Protein AF-A0A1G2HH17-F1 (afdb_monomer)

Solvent-accessible surface area (backbone atoms only — not comparable to full-atom values): 10641 Å² total; per-residue (Å²): 134,85,78,77,78,87,66,88,69,55,67,65,47,30,72,75,56,35,62,82,51,39,73,74,57,81,68,78,69,65,64,60,58,69,72,40,25,71,82,71,66,52,46,73,66,34,48,52,50,49,54,57,54,56,54,40,66,85,62,97,48,97,85,65,65,54,70,42,68,68,56,50,35,73,74,66,83,44,54,65,70,54,51,52,51,27,50,52,50,34,36,75,71,46,29,37,44,81,42,79,46,88,93,40,93,86,53,61,58,40,78,43,49,64,46,36,53,52,51,49,54,52,54,48,50,55,52,52,50,53,32,40,78,71,60,77,42,55,71,66,61,55,52,52,53,53,51,56,51,50,54,50,53,51,52,52,50,56,50,53,54,50,53,52,53,53,53,55,58,57,60,63,67,72,77,76,82,129

pLDDT: mean 77.16, std 19.17, range [35.56, 97.94]

Mean predicted aligned error: 10.56 Å

Sequence (178 aa):
MKRLKNTHLDNKAIQKFGHTIASQGYTQVPNLLLEYQKELKISNSELRLLLHILQHRWDNNPGKTHPALKKLIKFSGMSSATIHRAKDKLIEKGYLKTLKMLRNPYRTHSYDITGLLTALRVEFHRTMQKKLESGAISKKEYEGYLEDTKLEIEYEKSKSEFDVFQNESQGSSEMKHY

Organism: NCBI:txid1802165

Structure (mmCIF, N/CA/C/O backbone):
data_AF-A0A1G2HH17-F1
#
_entry.id   AF-A0A1G2HH17-F1
#
loop_
_atom_site.group_PDB
_atom_site.id
_atom_site.type_symbol
_atom_site.label_atom_id
_atom_site.label_alt_id
_atom_site.label_comp_id
_atom_site.label_asym_id
_atom_site.label_entity_id
_atom_site.label_seq_id
_atom_site.pdbx_PDB_ins_code
_atom_site.Cartn_x
_atom_site.Cartn_y
_atom_site.Cartn_z
_atom_site.occupancy
_atom_site.B_iso_or_equiv
_atom_site.auth_seq_id
_atom_site.auth_comp_id
_atom_site.auth_asym_id
_atom_site.auth_atom_id
_atom_site.pdbx_PDB_model_num
ATOM 1 N N . MET A 1 1 ? 26.173 -31.905 -6.421 1.00 35.84 1 MET A N 1
ATOM 2 C CA . MET A 1 1 ? 25.154 -30.851 -6.193 1.00 35.84 1 MET A CA 1
ATOM 3 C C . MET A 1 1 ? 25.531 -30.057 -4.947 1.00 35.84 1 MET A C 1
ATOM 5 O O . MET A 1 1 ? 25.656 -30.650 -3.884 1.00 35.84 1 MET A O 1
ATOM 9 N N . LYS A 1 2 ? 25.786 -28.746 -5.063 1.00 35.56 2 LYS A N 1
ATOM 10 C CA . LYS A 1 2 ? 26.101 -27.882 -3.909 1.00 35.56 2 LYS A CA 1
ATOM 11 C C . LYS A 1 2 ? 24.805 -27.582 -3.147 1.00 35.56 2 LYS A C 1
ATOM 13 O O . LYS A 1 2 ? 23.923 -26.925 -3.690 1.00 35.56 2 LYS A O 1
ATOM 18 N N . ARG A 1 3 ? 24.692 -28.063 -1.905 1.00 36.16 3 ARG A N 1
ATOM 19 C CA . ARG A 1 3 ? 23.646 -27.655 -0.952 1.00 36.16 3 ARG A CA 1
ATOM 20 C C . ARG A 1 3 ? 23.770 -26.142 -0.735 1.00 36.16 3 ARG A C 1
ATOM 22 O O . ARG A 1 3 ? 24.828 -25.675 -0.311 1.00 36.16 3 ARG A O 1
ATOM 29 N N . LEU A 1 4 ? 22.731 -25.380 -1.077 1.00 43.62 4 LEU A N 1
ATOM 30 C CA . LEU A 1 4 ? 22.670 -23.951 -0.768 1.00 43.62 4 LEU A CA 1
ATOM 31 C C . LEU A 1 4 ? 22.701 -23.801 0.758 1.00 43.62 4 LEU A C 1
ATOM 33 O O . LEU A 1 4 ? 21.995 -24.509 1.472 1.00 43.62 4 LEU A O 1
ATOM 37 N N . LYS A 1 5 ? 23.602 -22.947 1.250 1.00 40.59 5 LYS A N 1
ATOM 38 C CA . LYS A 1 5 ? 23.811 -22.709 2.680 1.00 40.59 5 LYS A CA 1
ATOM 39 C C . LYS A 1 5 ? 22.522 -22.123 3.264 1.00 40.59 5 LYS A C 1
ATOM 41 O O . LYS A 1 5 ? 22.061 -21.093 2.782 1.00 40.59 5 LYS A O 1
ATOM 46 N N . ASN A 1 6 ? 21.963 -22.781 4.278 1.00 41.12 6 ASN A N 1
ATOM 47 C CA . ASN A 1 6 ? 20.781 -22.332 5.011 1.00 41.12 6 ASN A CA 1
ATOM 48 C C . ASN A 1 6 ? 21.089 -21.034 5.776 1.00 41.12 6 ASN A C 1
ATOM 50 O O . ASN A 1 6 ? 21.462 -21.059 6.944 1.00 41.12 6 ASN A O 1
ATOM 54 N N . THR A 1 7 ? 20.951 -19.891 5.113 1.00 49.53 7 THR A N 1
ATOM 55 C CA . THR A 1 7 ? 20.715 -18.596 5.761 1.00 49.53 7 THR A CA 1
ATOM 56 C C . THR A 1 7 ? 19.282 -18.584 6.278 1.00 49.53 7 THR A C 1
ATOM 58 O O . THR A 1 7 ? 18.390 -18.839 5.477 1.00 49.53 7 THR A O 1
ATOM 61 N N . HIS A 1 8 ? 19.091 -18.331 7.582 1.00 52.88 8 HIS A N 1
ATOM 62 C CA . HIS A 1 8 ? 17.813 -18.223 8.311 1.00 52.88 8 HIS A CA 1
ATOM 63 C C . HIS A 1 8 ? 16.591 -17.987 7.407 1.00 52.88 8 HIS A C 1
ATOM 65 O O . HIS A 1 8 ? 16.199 -16.851 7.141 1.00 52.88 8 HIS A O 1
ATOM 71 N N . LEU A 1 9 ? 15.989 -19.073 6.921 1.00 59.47 9 LEU A N 1
ATOM 72 C CA . LEU A 1 9 ? 14.693 -19.001 6.270 1.00 59.47 9 LEU A CA 1
ATOM 73 C C . LEU A 1 9 ? 13.653 -18.835 7.373 1.00 59.47 9 LEU A C 1
ATOM 75 O O . LEU A 1 9 ? 13.677 -19.565 8.362 1.00 59.47 9 LEU A O 1
ATOM 79 N N . ASP A 1 10 ? 12.757 -17.866 7.211 1.00 70.44 10 ASP A N 1
ATOM 80 C CA . ASP A 1 10 ? 11.633 -17.700 8.123 1.00 70.44 10 ASP A CA 1
ATOM 81 C C . ASP A 1 10 ? 10.781 -18.979 8.103 1.00 70.44 10 ASP A C 1
ATOM 83 O O . ASP A 1 10 ? 10.201 -19.346 7.075 1.00 70.44 10 ASP A O 1
ATOM 87 N N . ASN A 1 11 ? 10.712 -19.659 9.250 1.00 78.69 11 ASN A N 1
ATOM 88 C CA . ASN A 1 11 ? 9.942 -20.887 9.416 1.00 78.69 11 ASN A CA 1
ATOM 89 C C . ASN A 1 11 ? 8.475 -20.697 9.005 1.00 78.69 11 ASN A C 1
ATOM 91 O O . ASN A 1 11 ? 7.881 -21.627 8.459 1.00 78.69 11 ASN A O 1
ATOM 95 N N . LYS A 1 12 ? 7.895 -19.501 9.187 1.00 85.81 12 LYS A N 1
ATOM 96 C CA . LYS A 1 12 ? 6.523 -19.207 8.745 1.00 85.81 12 LYS A CA 1
ATOM 97 C C . LYS A 1 12 ? 6.411 -19.158 7.222 1.00 85.81 12 LYS A C 1
ATOM 99 O O . LYS A 1 12 ? 5.450 -19.682 6.662 1.00 85.81 12 LYS A O 1
ATOM 104 N N . ALA A 1 13 ? 7.394 -18.577 6.535 1.00 84.81 13 ALA A N 1
ATOM 105 C CA . ALA A 1 13 ? 7.414 -18.532 5.074 1.00 84.81 13 ALA A CA 1
ATOM 106 C C . ALA A 1 13 ? 7.576 -19.931 4.462 1.00 84.81 13 ALA A C 1
ATOM 108 O O . ALA A 1 13 ? 6.890 -20.252 3.492 1.00 84.81 13 ALA A O 1
ATOM 109 N N . ILE A 1 14 ? 8.418 -20.788 5.056 1.00 90.19 14 ILE A N 1
ATOM 110 C CA . ILE A 1 14 ? 8.536 -22.195 4.641 1.00 90.19 14 ILE A CA 1
ATOM 111 C C . ILE A 1 14 ? 7.220 -22.941 4.871 1.00 90.19 14 ILE A C 1
ATOM 113 O O . ILE A 1 14 ? 6.780 -23.655 3.976 1.00 90.19 14 ILE A O 1
ATOM 117 N N . GLN A 1 15 ? 6.576 -22.774 6.030 1.00 92.31 15 GLN A N 1
ATOM 118 C CA . GLN A 1 15 ? 5.288 -23.422 6.305 1.00 92.31 15 GLN A CA 1
ATOM 119 C C . GLN A 1 15 ? 4.211 -23.005 5.299 1.00 92.31 15 GLN A C 1
ATOM 121 O O . GLN A 1 15 ? 3.426 -23.836 4.857 1.00 92.31 15 GLN A O 1
ATOM 126 N N . LYS A 1 16 ? 4.190 -21.726 4.908 1.00 91.06 16 LYS A N 1
ATOM 127 C CA . LYS A 1 16 ? 3.175 -21.185 4.000 1.00 91.06 16 LYS A CA 1
ATOM 128 C C . LYS A 1 16 ? 3.417 -21.527 2.527 1.00 91.06 16 LYS A C 1
ATOM 130 O O . LYS A 1 16 ? 2.458 -21.779 1.806 1.00 91.06 16 LYS A O 1
ATOM 135 N N . PHE A 1 17 ? 4.666 -21.489 2.063 1.00 90.50 17 PHE A N 1
ATOM 136 C CA . PHE A 1 17 ? 4.997 -21.577 0.632 1.00 90.50 17 PHE A CA 1
ATOM 137 C C . PHE A 1 17 ? 5.824 -22.812 0.252 1.00 90.50 17 PHE A C 1
ATOM 139 O O . PHE A 1 17 ? 6.092 -23.041 -0.926 1.00 90.50 17 PHE A O 1
ATOM 146 N N . GLY A 1 18 ? 6.246 -23.613 1.227 1.00 92.25 18 GLY A N 1
ATOM 147 C CA . GLY A 1 18 ? 7.184 -24.709 1.021 1.00 92.25 18 GLY A CA 1
ATOM 148 C C . GLY A 1 18 ? 8.619 -24.229 0.784 1.00 92.25 18 GLY A C 1
ATOM 149 O O . GLY A 1 18 ? 8.890 -23.069 0.463 1.00 92.25 18 GLY A O 1
ATOM 150 N N . HIS A 1 19 ? 9.570 -25.153 0.935 1.00 88.56 19 HIS A N 1
ATOM 151 C CA . HIS A 1 19 ? 10.999 -24.836 0.892 1.00 88.56 19 HIS A CA 1
ATOM 152 C C . HIS A 1 19 ? 11.437 -24.244 -0.455 1.00 88.56 19 HIS A C 1
ATOM 154 O O . HIS A 1 19 ? 12.120 -23.225 -0.480 1.00 88.56 19 HIS A O 1
ATOM 160 N N . THR A 1 20 ? 11.032 -24.857 -1.573 1.00 90.81 20 THR A N 1
ATOM 161 C CA . THR A 1 20 ? 11.468 -24.466 -2.926 1.00 90.81 20 THR A CA 1
ATOM 162 C C . THR A 1 20 ? 11.124 -23.016 -3.264 1.00 90.81 20 THR A C 1
ATOM 164 O O . THR A 1 20 ? 11.928 -22.333 -3.895 1.00 90.81 20 THR A O 1
ATOM 167 N N . ILE A 1 21 ? 9.947 -22.542 -2.843 1.00 86.25 21 ILE A N 1
ATOM 168 C CA . ILE A 1 21 ? 9.473 -21.183 -3.125 1.00 86.25 21 ILE A CA 1
ATOM 169 C C . ILE A 1 21 ? 10.048 -20.208 -2.099 1.00 86.25 21 ILE A C 1
ATOM 171 O O . ILE A 1 21 ? 10.642 -19.203 -2.483 1.00 86.25 21 ILE A O 1
ATOM 175 N N . ALA A 1 22 ? 9.943 -20.520 -0.802 1.00 86.44 22 ALA A N 1
ATOM 176 C CA . ALA A 1 22 ? 10.434 -19.641 0.259 1.00 86.44 22 ALA A CA 1
ATOM 177 C C . ALA A 1 22 ? 11.944 -19.365 0.136 1.00 86.44 22 ALA A C 1
ATOM 179 O O . ALA A 1 22 ? 12.387 -18.249 0.408 1.00 86.44 22 ALA A O 1
ATOM 180 N N . SER A 1 23 ? 12.730 -20.339 -0.344 1.00 83.38 23 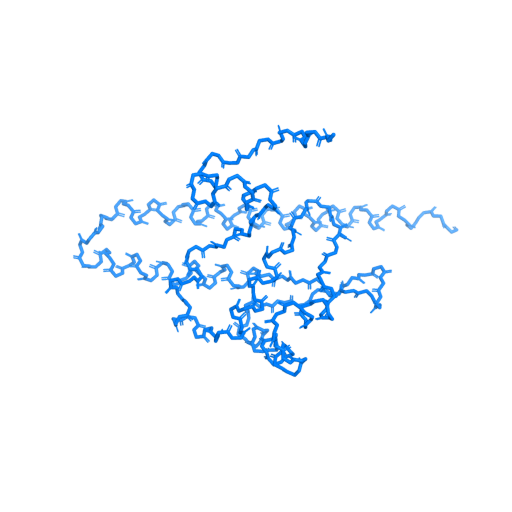SER A N 1
ATOM 181 C CA . SER A 1 23 ? 14.173 -20.175 -0.552 1.00 83.38 23 SER A CA 1
ATOM 182 C C . SER A 1 23 ? 14.547 -19.182 -1.655 1.00 83.38 23 SER A C 1
ATOM 184 O O . SER A 1 23 ? 15.691 -18.738 -1.693 1.00 83.38 23 SER A O 1
ATOM 186 N N . GLN A 1 24 ? 13.620 -18.829 -2.553 1.00 83.00 24 GLN A N 1
ATOM 187 C CA . GLN A 1 24 ? 13.831 -17.780 -3.564 1.00 83.00 24 GLN A CA 1
ATOM 188 C C . GLN A 1 24 ? 13.547 -16.370 -3.022 1.00 83.00 24 GLN A C 1
ATOM 190 O O . GLN A 1 24 ? 13.774 -15.379 -3.719 1.00 83.00 24 GLN A O 1
ATOM 195 N N . GLY A 1 25 ? 13.079 -16.272 -1.775 1.00 80.56 25 GLY A N 1
ATOM 196 C CA . GLY A 1 25 ? 12.638 -15.031 -1.159 1.00 80.56 25 GLY A CA 1
ATOM 197 C C . GLY A 1 25 ? 11.199 -14.672 -1.523 1.00 80.56 25 GLY A C 1
ATOM 198 O O . GLY A 1 25 ? 10.584 -15.228 -2.431 1.00 80.56 25 GLY A O 1
ATOM 199 N N . TYR A 1 26 ? 10.651 -13.719 -0.779 1.00 83.81 26 TYR A N 1
ATOM 200 C CA . TYR A 1 26 ? 9.298 -13.214 -0.965 1.00 83.81 26 TYR A CA 1
ATOM 201 C C . TYR A 1 26 ? 9.269 -11.711 -0.693 1.00 83.81 26 TYR A C 1
ATOM 203 O O . TYR A 1 26 ? 10.118 -11.171 0.017 1.00 83.81 26 TYR A O 1
ATOM 211 N N . THR A 1 27 ? 8.295 -11.023 -1.280 1.00 83.69 27 THR A N 1
ATOM 212 C CA . THR A 1 27 ? 8.080 -9.597 -1.034 1.00 83.69 27 THR A CA 1
ATOM 213 C C . THR A 1 27 ? 7.191 -9.425 0.184 1.00 83.69 27 THR A C 1
ATOM 215 O O . THR A 1 27 ? 6.086 -9.963 0.223 1.00 83.69 27 THR A O 1
ATOM 218 N N . GLN A 1 28 ? 7.668 -8.669 1.171 1.00 84.19 28 GLN A N 1
ATOM 219 C CA . GLN A 1 28 ? 6.837 -8.239 2.288 1.00 84.19 28 GLN A CA 1
ATOM 220 C C . GLN A 1 28 ? 5.941 -7.096 1.815 1.00 84.19 28 GLN A C 1
ATOM 222 O O . GLN A 1 28 ? 6.420 -6.084 1.306 1.00 84.19 28 GLN A O 1
ATOM 227 N N . VAL A 1 29 ? 4.633 -7.288 1.948 1.00 89.31 29 VAL A N 1
ATOM 228 C CA . VAL A 1 29 ? 3.612 -6.312 1.569 1.00 89.31 29 VAL A CA 1
ATOM 229 C C . VAL A 1 29 ? 2.770 -6.055 2.811 1.00 89.31 29 VAL A C 1
ATOM 231 O O . VAL A 1 29 ? 2.279 -7.027 3.389 1.00 89.31 29 VAL A O 1
ATOM 234 N N . PRO A 1 30 ? 2.590 -4.795 3.242 1.00 90.62 30 PRO A N 1
ATOM 235 C CA . PRO A 1 30 ? 1.689 -4.493 4.343 1.00 90.62 30 PRO A CA 1
ATOM 236 C C . PRO A 1 30 ? 0.276 -4.976 4.011 1.00 90.62 30 PRO A C 1
ATOM 238 O O . PRO A 1 30 ? -0.266 -4.606 2.970 1.00 90.62 30 PRO A O 1
ATOM 241 N N . ASN A 1 31 ? -0.343 -5.760 4.897 1.00 94.81 31 ASN A N 1
ATOM 242 C CA . ASN A 1 31 ? -1.731 -6.194 4.700 1.00 94.81 31 ASN A CA 1
ATOM 243 C C . ASN A 1 31 ? -2.675 -4.995 4.563 1.00 94.81 31 ASN A C 1
ATOM 245 O O . ASN A 1 31 ? -3.566 -5.029 3.722 1.00 94.81 31 ASN A O 1
ATOM 249 N N . LEU A 1 32 ? -2.392 -3.897 5.276 1.00 95.56 32 LEU A N 1
ATOM 250 C CA . LEU A 1 32 ? -3.136 -2.642 5.163 1.00 95.56 32 LEU A CA 1
ATOM 251 C C . LEU A 1 32 ? -3.211 -2.118 3.721 1.00 95.56 32 LEU A C 1
ATOM 253 O O . LEU A 1 32 ? -4.207 -1.506 3.353 1.00 95.56 32 LEU A O 1
ATOM 257 N N . LEU A 1 33 ? -2.192 -2.362 2.884 1.00 95.94 33 LEU A N 1
ATOM 258 C CA . LEU A 1 33 ? -2.231 -1.958 1.475 1.00 95.94 33 LEU A CA 1
ATOM 259 C C . LEU A 1 33 ? -3.274 -2.748 0.682 1.00 95.94 33 LEU A C 1
ATOM 261 O O . LEU A 1 33 ? -3.908 -2.198 -0.215 1.00 95.94 33 LEU A O 1
ATOM 265 N N . LEU A 1 34 ? -3.432 -4.033 0.997 1.00 95.81 34 LEU A N 1
ATOM 266 C CA . LEU A 1 34 ? -4.432 -4.893 0.371 1.00 95.81 34 LEU A CA 1
ATOM 267 C C . LEU A 1 34 ? -5.828 -4.593 0.924 1.00 95.81 34 LEU A C 1
ATOM 269 O O . LEU A 1 34 ? -6.782 -4.517 0.156 1.00 95.81 34 LEU A O 1
ATOM 273 N N . GLU A 1 35 ? -5.935 -4.381 2.235 1.00 96.94 35 GLU A N 1
ATOM 274 C CA . GLU A 1 35 ? -7.190 -4.073 2.925 1.00 96.94 35 GLU A CA 1
ATOM 275 C C . GLU A 1 35 ? -7.765 -2.722 2.491 1.00 96.94 35 GLU A C 1
ATOM 277 O O . GLU A 1 35 ? -8.948 -2.647 2.177 1.00 96.94 35 GLU A O 1
ATOM 282 N N . TYR A 1 36 ? -6.928 -1.681 2.399 1.00 97.81 36 TYR A N 1
ATOM 283 C CA . TYR A 1 36 ? -7.356 -0.317 2.065 1.00 97.81 36 TYR A CA 1
ATOM 284 C C . TYR A 1 36 ? -7.165 0.058 0.598 1.00 97.81 36 TYR A C 1
ATOM 286 O O . TYR A 1 36 ? -7.208 1.238 0.243 1.00 97.81 36 TYR A O 1
ATOM 294 N N . GLN A 1 37 ? -6.963 -0.921 -0.289 1.00 97.44 37 GLN A N 1
ATOM 295 C CA . GLN A 1 37 ? -6.801 -0.651 -1.717 1.00 97.44 37 GLN A CA 1
ATOM 296 C C . GLN A 1 37 ? -7.982 0.172 -2.264 1.00 97.44 37 GLN A C 1
ATOM 298 O O . GLN A 1 37 ? -7.785 1.121 -3.031 1.00 97.44 37 GLN A O 1
ATOM 303 N N . LYS A 1 38 ? -9.209 -0.184 -1.869 1.00 97.44 38 LYS A N 1
ATOM 304 C CA . LYS A 1 38 ? -10.439 0.467 -2.331 1.00 97.44 38 LYS A CA 1
ATOM 305 C C . LYS A 1 38 ? -10.566 1.883 -1.772 1.00 97.44 38 LYS A C 1
ATOM 307 O O . LYS A 1 38 ? -10.854 2.809 -2.528 1.00 97.44 38 LYS A O 1
ATOM 312 N N . GLU A 1 39 ? -10.338 2.051 -0.477 1.00 97.50 39 GLU A N 1
ATOM 313 C CA . GLU A 1 39 ? -10.444 3.309 0.266 1.00 97.50 39 GLU A CA 1
ATOM 314 C C . GLU A 1 39 ? -9.427 4.331 -0.254 1.00 97.50 39 GLU A C 1
ATOM 316 O O . GLU A 1 39 ? -9.780 5.477 -0.531 1.00 97.50 39 GLU A O 1
ATOM 321 N N . LEU A 1 40 ? -8.201 3.878 -0.529 1.00 97.50 40 LEU A N 1
ATOM 322 C CA . LEU A 1 40 ? -7.139 4.668 -1.160 1.00 97.50 40 LEU A CA 1
ATOM 323 C C . LEU A 1 40 ? -7.320 4.832 -2.680 1.00 97.50 40 LEU A C 1
ATOM 325 O O . LEU A 1 40 ? -6.495 5.450 -3.358 1.00 97.50 40 LEU A O 1
ATOM 329 N N . LYS A 1 41 ? -8.395 4.273 -3.249 1.00 97.94 41 LYS A N 1
ATOM 330 C CA . LYS A 1 41 ? -8.713 4.300 -4.685 1.00 97.94 41 LYS A CA 1
ATOM 331 C C . LYS A 1 41 ? -7.545 3.822 -5.553 1.00 97.94 41 LYS A C 1
ATOM 333 O O . LYS A 1 41 ? -7.330 4.355 -6.644 1.00 97.94 41 LYS A O 1
ATOM 338 N N . ILE A 1 42 ? -6.762 2.857 -5.079 1.00 97.94 42 ILE A N 1
ATOM 339 C CA . ILE A 1 42 ? -5.603 2.314 -5.792 1.00 97.94 42 ILE A CA 1
ATOM 340 C C . ILE A 1 42 ? -6.097 1.300 -6.829 1.00 97.94 42 ILE A C 1
ATOM 342 O O . ILE A 1 42 ? -6.732 0.296 -6.503 1.00 97.94 42 ILE A O 1
ATOM 346 N N . SER A 1 43 ? -5.812 1.550 -8.106 1.00 97.25 43 SER A N 1
ATOM 347 C CA . SER A 1 43 ? -6.196 0.614 -9.172 1.00 97.25 43 SER A CA 1
ATOM 348 C C . SER A 1 43 ? -5.316 -0.642 -9.169 1.00 97.25 43 SER A C 1
ATOM 350 O O . SER A 1 43 ? -4.201 -0.630 -8.656 1.00 97.25 43 SER A O 1
ATOM 352 N N . ASN A 1 44 ? -5.764 -1.730 -9.801 1.00 95.12 44 ASN A N 1
ATOM 353 C CA . ASN A 1 44 ? -4.969 -2.965 -9.878 1.00 95.12 44 ASN A CA 1
ATOM 354 C C . ASN A 1 44 ? -3.611 -2.757 -10.572 1.00 95.12 44 ASN A C 1
ATOM 356 O O . ASN A 1 44 ? -2.615 -3.359 -10.177 1.00 95.12 44 ASN A O 1
ATOM 360 N N . SER A 1 45 ? -3.547 -1.883 -11.583 1.00 93.38 45 SER A N 1
ATOM 361 C CA . SER A 1 45 ? -2.286 -1.532 -12.247 1.00 93.38 45 SER A CA 1
ATOM 362 C C . SER A 1 45 ? -1.352 -0.738 -11.332 1.00 93.38 45 SER A C 1
ATOM 364 O O . SER A 1 45 ? -0.144 -0.966 -11.339 1.00 93.38 45 SER A O 1
ATOM 366 N N . GLU A 1 46 ? -1.906 0.164 -10.520 1.00 94.94 46 GLU A N 1
ATOM 367 C CA . GLU A 1 46 ? -1.155 0.918 -9.511 1.00 94.94 46 GLU A CA 1
ATOM 368 C C . GLU A 1 46 ? -0.652 -0.001 -8.394 1.00 94.94 46 GLU A C 1
ATOM 370 O O . GLU A 1 46 ? 0.538 0.024 -8.086 1.00 94.94 46 GLU A O 1
ATOM 375 N N . LEU A 1 47 ? -1.503 -0.883 -7.859 1.00 94.69 47 LEU A N 1
ATOM 376 C CA . LEU A 1 47 ? -1.103 -1.885 -6.871 1.00 94.69 47 LEU A CA 1
ATOM 377 C C . LEU A 1 47 ? 0.001 -2.786 -7.428 1.00 94.69 47 LEU A C 1
ATOM 379 O O . LEU A 1 47 ? 1.012 -3.001 -6.769 1.00 94.69 47 LEU A O 1
ATOM 383 N N . ARG A 1 48 ? -0.137 -3.275 -8.666 1.00 90.88 48 ARG A N 1
ATOM 384 C CA . ARG A 1 48 ? 0.893 -4.104 -9.308 1.00 90.88 48 ARG A CA 1
ATOM 385 C C . ARG A 1 48 ? 2.231 -3.375 -9.400 1.00 90.88 48 ARG A C 1
ATOM 387 O O . ARG A 1 48 ? 3.269 -3.987 -9.148 1.00 90.88 48 ARG A O 1
ATOM 394 N N . LEU A 1 49 ? 2.218 -2.089 -9.747 1.00 89.44 49 LEU A N 1
ATOM 395 C CA . LEU A 1 49 ? 3.423 -1.265 -9.761 1.00 89.44 49 LEU A CA 1
ATOM 396 C C . LEU A 1 49 ? 4.021 -1.124 -8.351 1.00 89.44 49 LEU A C 1
ATOM 398 O O . LEU A 1 49 ? 5.218 -1.355 -8.191 1.00 89.44 49 LEU A O 1
ATOM 402 N N . LEU A 1 50 ? 3.204 -0.826 -7.335 1.00 90.50 50 LEU A N 1
ATOM 403 C CA . LEU A 1 50 ? 3.640 -0.734 -5.936 1.00 90.50 50 LEU A CA 1
ATOM 404 C C . LEU A 1 50 ? 4.263 -2.042 -5.438 1.00 90.50 50 LEU A C 1
ATOM 406 O O . LEU A 1 50 ? 5.345 -2.010 -4.866 1.00 90.50 50 LEU A O 1
ATOM 410 N N . LEU A 1 51 ? 3.650 -3.194 -5.719 1.00 88.94 51 LEU A N 1
ATOM 411 C CA . LEU A 1 51 ? 4.193 -4.510 -5.360 1.00 88.94 51 LEU A CA 1
ATOM 412 C C . LEU A 1 51 ? 5.583 -4.734 -5.954 1.00 88.94 51 LEU A C 1
ATOM 414 O O . LEU A 1 51 ? 6.477 -5.242 -5.281 1.00 88.94 51 LEU A O 1
ATOM 418 N N . HIS A 1 52 ? 5.792 -4.329 -7.207 1.00 84.38 52 HIS A N 1
ATOM 419 C CA . HIS A 1 52 ? 7.114 -4.426 -7.804 1.00 84.38 52 HIS A CA 1
ATOM 420 C C . HIS A 1 52 ? 8.112 -3.419 -7.227 1.00 84.38 52 HIS A C 1
ATOM 422 O O . HIS A 1 52 ? 9.293 -3.747 -7.140 1.00 84.38 52 HIS A O 1
ATOM 428 N N . ILE A 1 53 ? 7.674 -2.217 -6.846 1.00 82.62 53 ILE A N 1
ATOM 429 C CA . ILE A 1 53 ? 8.531 -1.250 -6.147 1.00 82.62 53 ILE A CA 1
ATOM 430 C C . ILE A 1 53 ? 8.953 -1.833 -4.790 1.00 82.62 53 ILE A C 1
ATOM 432 O O . ILE A 1 53 ? 10.146 -1.890 -4.518 1.00 82.62 53 ILE A O 1
ATOM 436 N N . LEU A 1 54 ? 8.008 -2.367 -4.009 1.00 82.69 54 LEU A N 1
ATOM 437 C CA . LEU A 1 54 ? 8.245 -3.019 -2.712 1.00 82.69 54 LEU A CA 1
ATOM 438 C C . LEU A 1 54 ? 9.118 -4.279 -2.818 1.00 82.69 54 LEU A C 1
ATOM 440 O O . LEU A 1 54 ? 9.877 -4.590 -1.906 1.00 82.69 54 LEU A O 1
ATOM 444 N N . GLN A 1 55 ? 9.037 -5.010 -3.934 1.00 79.44 55 GLN A N 1
ATOM 445 C CA . GLN A 1 55 ? 9.887 -6.176 -4.195 1.00 79.44 55 GLN A CA 1
ATOM 446 C C . GLN A 1 55 ? 11.372 -5.812 -4.285 1.00 79.44 55 GLN A C 1
ATOM 448 O O . GLN A 1 55 ? 12.232 -6.654 -4.012 1.00 79.44 55 GLN A O 1
ATOM 453 N N . HIS A 1 56 ? 11.690 -4.595 -4.719 1.00 71.31 56 HIS A N 1
ATOM 454 C CA . HIS A 1 56 ? 13.071 -4.173 -4.871 1.00 71.31 56 HIS A CA 1
ATOM 455 C C . HIS A 1 56 ? 13.558 -3.611 -3.541 1.00 71.31 56 HIS A C 1
ATOM 457 O O . HIS A 1 56 ? 12.998 -2.664 -3.001 1.00 71.31 56 HIS A O 1
ATOM 463 N N . ARG A 1 57 ? 14.560 -4.307 -2.998 1.00 54.66 57 ARG A N 1
ATOM 464 C CA . ARG A 1 57 ? 15.057 -4.166 -1.634 1.00 54.66 57 ARG A CA 1
ATOM 465 C C . ARG A 1 57 ? 15.370 -2.709 -1.262 1.00 54.66 57 ARG A C 1
ATOM 467 O O . ARG A 1 57 ? 15.952 -1.963 -2.042 1.00 54.66 57 ARG A O 1
ATOM 474 N N . TRP A 1 58 ? 15.003 -2.371 -0.028 1.00 51.97 58 TRP A N 1
ATOM 475 C CA . TRP A 1 58 ? 15.501 -1.234 0.740 1.00 51.97 58 TRP A CA 1
ATOM 476 C C . TRP A 1 58 ? 16.747 -1.697 1.501 1.00 51.97 58 TRP A C 1
ATOM 478 O O . TRP A 1 58 ? 16.733 -1.849 2.719 1.00 51.97 58 TRP A O 1
ATOM 488 N N . ASP A 1 59 ? 17.811 -2.075 0.797 1.00 42.22 59 ASP A N 1
ATOM 489 C CA . ASP A 1 59 ? 19.099 -2.286 1.449 1.00 42.22 59 ASP A CA 1
ATOM 490 C C . ASP A 1 59 ? 19.500 -0.936 2.065 1.00 42.22 59 ASP A C 1
ATOM 492 O O . ASP A 1 59 ? 19.392 0.089 1.392 1.00 42.22 59 ASP A O 1
ATOM 496 N N . ASN A 1 60 ? 20.005 -0.928 3.303 1.00 38.16 60 ASN A N 1
ATOM 497 C CA . ASN A 1 60 ? 20.558 0.241 4.015 1.00 38.16 60 ASN A CA 1
ATOM 498 C C . ASN A 1 60 ? 21.814 0.839 3.335 1.00 38.16 60 ASN A C 1
ATOM 500 O O . ASN A 1 60 ? 22.730 1.317 3.996 1.00 38.16 60 ASN A O 1
ATOM 504 N N . ASN A 1 61 ? 21.912 0.740 2.012 1.00 37.25 61 ASN A N 1
ATOM 505 C CA . ASN A 1 61 ? 23.028 1.171 1.209 1.00 37.25 61 ASN A CA 1
ATOM 506 C C . ASN A 1 61 ? 22.518 2.244 0.234 1.00 37.25 61 ASN A C 1
ATOM 508 O O . ASN A 1 61 ? 21.891 1.894 -0.777 1.00 37.25 61 ASN A O 1
ATOM 512 N N . PRO A 1 62 ? 22.747 3.539 0.518 1.00 35.84 62 PRO A N 1
ATOM 513 C CA . PRO A 1 62 ? 22.346 4.613 -0.379 1.00 35.84 62 PRO A CA 1
ATOM 514 C C . PRO A 1 62 ? 22.972 4.373 -1.761 1.00 35.84 62 PRO A C 1
ATOM 516 O O . PRO A 1 62 ? 24.189 4.402 -1.933 1.00 35.84 62 PRO A O 1
ATOM 519 N N . GLY A 1 63 ? 22.132 4.065 -2.757 1.00 37.81 63 GLY A N 1
ATOM 520 C CA . GLY A 1 63 ? 22.546 3.922 -4.158 1.00 37.81 63 GLY A CA 1
ATOM 521 C C . GLY A 1 63 ? 22.400 2.546 -4.821 1.00 37.81 63 GLY A C 1
ATOM 522 O O . GLY A 1 63 ? 22.831 2.410 -5.970 1.00 37.81 63 GLY A O 1
ATOM 523 N N . LYS A 1 64 ? 21.786 1.526 -4.200 1.00 39.62 64 LYS A N 1
ATOM 524 C CA . LYS A 1 64 ? 21.617 0.207 -4.851 1.00 39.62 64 LYS A CA 1
ATOM 525 C C . LYS A 1 64 ? 20.205 -0.066 -5.385 1.00 39.62 64 LYS A C 1
ATOM 527 O O . LYS A 1 64 ? 19.384 -0.743 -4.793 1.00 39.62 64 LYS A O 1
ATOM 532 N N . THR A 1 65 ? 20.025 0.376 -6.631 1.00 43.97 65 THR A N 1
ATOM 533 C CA . THR A 1 65 ? 19.213 -0.258 -7.689 1.00 43.97 65 THR A CA 1
ATOM 534 C C . THR A 1 65 ? 17.724 -0.489 -7.421 1.00 43.97 65 THR A C 1
ATOM 536 O O . THR A 1 65 ? 17.263 -1.613 -7.227 1.00 43.97 65 THR A O 1
ATOM 539 N N . HIS A 1 66 ? 16.943 0.564 -7.646 1.00 54.03 66 HIS A N 1
ATOM 540 C CA . HIS A 1 66 ? 15.555 0.426 -8.078 1.00 54.03 66 HIS A CA 1
ATOM 541 C C . HIS A 1 66 ? 15.518 -0.228 -9.468 1.00 54.03 66 HIS A C 1
ATOM 543 O O . HIS A 1 66 ? 16.436 -0.025 -10.279 1.00 54.03 66 HIS A O 1
ATOM 549 N N . PRO A 1 67 ? 14.495 -1.036 -9.784 1.00 57.50 67 PRO A N 1
ATOM 550 C CA .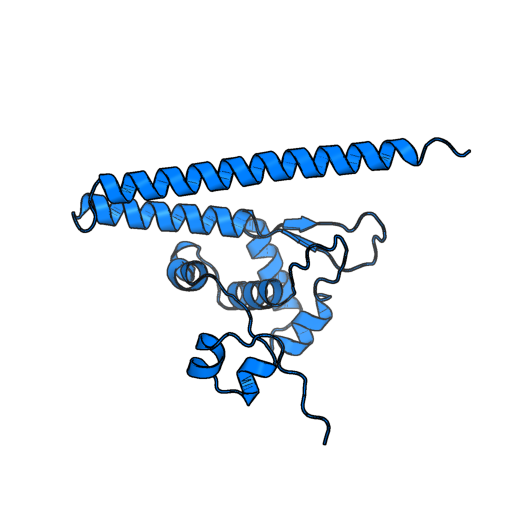 PRO A 1 67 ? 14.384 -1.614 -11.106 1.00 57.50 67 PRO A CA 1
ATOM 551 C C . PRO A 1 67 ? 14.240 -0.469 -12.091 1.00 57.50 67 PRO A C 1
ATOM 553 O O . PRO A 1 67 ? 13.350 0.370 -11.956 1.00 57.50 67 PRO A O 1
ATOM 556 N N . ALA A 1 68 ? 15.088 -0.453 -13.117 1.00 61.97 68 ALA A N 1
ATOM 557 C CA . ALA A 1 68 ? 14.795 0.364 -14.279 1.00 61.97 68 ALA A CA 1
ATOM 558 C C . ALA A 1 68 ? 13.355 0.058 -14.715 1.00 61.97 68 ALA A C 1
ATOM 560 O O . ALA A 1 68 ? 12.958 -1.109 -14.735 1.00 61.97 68 ALA A O 1
ATOM 561 N N . LEU A 1 69 ? 12.585 1.079 -15.087 1.00 67.12 69 LEU A N 1
ATOM 562 C CA . LEU A 1 69 ? 11.195 0.926 -15.529 1.00 67.12 69 LEU A CA 1
ATOM 563 C C . LEU A 1 69 ? 11.044 -0.167 -16.605 1.00 67.12 69 LEU A C 1
ATOM 565 O O . LEU A 1 69 ? 10.076 -0.917 -16.622 1.00 67.12 69 LEU A O 1
ATOM 569 N N . LYS A 1 70 ? 12.082 -0.347 -17.432 1.00 67.38 70 LYS A N 1
ATOM 570 C CA . LYS A 1 70 ? 12.220 -1.441 -18.406 1.00 67.38 70 LYS A CA 1
ATOM 571 C C . LYS A 1 70 ? 12.105 -2.846 -17.790 1.00 67.38 70 LYS A C 1
ATOM 573 O O . LYS A 1 70 ? 11.477 -3.723 -18.375 1.00 67.38 70 LYS A O 1
ATOM 578 N N . LYS A 1 71 ? 12.683 -3.073 -16.607 1.00 69.25 71 LYS A N 1
ATOM 579 C CA . LYS A 1 71 ? 12.589 -4.341 -15.867 1.00 69.25 71 LYS A CA 1
ATOM 580 C C . LYS A 1 71 ? 11.170 -4.558 -15.334 1.00 69.25 71 LYS A C 1
ATOM 582 O O . LYS A 1 71 ? 10.664 -5.672 -15.416 1.00 69.25 71 LYS A O 1
ATOM 587 N N . LEU A 1 72 ? 10.514 -3.493 -14.867 1.00 70.69 72 LEU A N 1
ATOM 588 C CA . LEU A 1 72 ? 9.108 -3.533 -14.452 1.00 70.69 72 LEU A CA 1
ATOM 589 C C . LEU A 1 72 ? 8.195 -3.916 -15.622 1.00 70.69 72 LEU A C 1
ATOM 591 O O . LEU A 1 72 ? 7.370 -4.811 -15.480 1.00 70.69 72 LEU A O 1
ATOM 595 N N . ILE A 1 73 ? 8.397 -3.324 -16.801 1.00 74.75 73 ILE A N 1
ATOM 596 C CA . ILE A 1 73 ? 7.646 -3.664 -18.021 1.00 74.75 73 ILE A CA 1
ATOM 597 C C . ILE A 1 73 ? 7.808 -5.151 -18.365 1.00 74.75 73 ILE A C 1
ATOM 599 O O . ILE A 1 73 ? 6.817 -5.842 -18.576 1.00 74.75 73 ILE A O 1
ATOM 603 N N . LYS A 1 74 ? 9.042 -5.672 -18.332 1.00 76.69 74 LYS A N 1
ATOM 604 C CA . LYS A 1 74 ? 9.338 -7.063 -18.711 1.00 76.69 74 LYS A CA 1
ATOM 605 C C . LYS A 1 74 ? 8.632 -8.113 -17.842 1.00 76.69 74 LYS A C 1
ATOM 607 O O . LYS A 1 74 ? 8.220 -9.138 -18.369 1.00 76.69 74 LYS A O 1
ATOM 612 N N . PHE A 1 75 ? 8.519 -7.887 -16.532 1.00 71.44 75 PHE A N 1
ATOM 613 C CA . PHE A 1 75 ? 8.012 -8.900 -15.589 1.00 71.44 75 PHE A CA 1
ATOM 614 C C . PHE A 1 75 ? 6.596 -8.626 -15.063 1.00 71.44 75 PHE A C 1
ATOM 616 O O . PHE A 1 75 ? 5.998 -9.491 -14.422 1.00 71.44 75 PHE A O 1
ATOM 623 N N . SER A 1 76 ? 6.044 -7.436 -15.305 1.00 74.19 76 SER A N 1
ATOM 624 C CA . SER A 1 76 ? 4.716 -7.075 -14.796 1.00 74.19 76 SER A CA 1
ATOM 625 C C . SER A 1 76 ? 3.558 -7.586 -15.646 1.00 74.19 76 SER A C 1
ATOM 627 O O . SER A 1 76 ? 2.446 -7.649 -15.128 1.00 74.19 76 SER A O 1
ATOM 629 N N . GLY A 1 77 ? 3.801 -7.916 -16.921 1.00 79.75 77 GLY A N 1
ATOM 630 C CA . GLY A 1 77 ? 2.744 -8.191 -17.901 1.00 79.75 77 GLY A CA 1
ATOM 631 C C . GLY A 1 77 ? 1.971 -6.938 -18.341 1.00 79.75 77 GLY A C 1
ATOM 632 O O . GLY A 1 77 ? 0.990 -7.050 -19.068 1.00 79.75 77 GLY A O 1
ATOM 633 N N . MET A 1 78 ? 2.391 -5.742 -17.910 1.00 85.62 78 MET A N 1
ATOM 634 C CA . MET A 1 78 ? 1.763 -4.470 -18.269 1.00 85.62 78 MET A CA 1
ATOM 635 C C . MET A 1 78 ? 2.510 -3.780 -19.412 1.00 85.62 78 MET A C 1
ATOM 637 O O . MET A 1 78 ? 3.738 -3.822 -19.494 1.00 85.62 78 MET A O 1
ATOM 641 N N . SER A 1 79 ? 1.767 -3.067 -20.265 1.00 88.06 79 SER A N 1
ATOM 642 C CA . SER A 1 79 ? 2.371 -2.206 -21.284 1.00 88.06 79 SER A CA 1
ATOM 643 C C . SER A 1 79 ? 3.178 -1.066 -20.645 1.00 88.06 79 SER A C 1
ATOM 645 O O . SER A 1 79 ? 2.866 -0.613 -19.539 1.00 88.06 79 SER A O 1
ATOM 647 N N . SER A 1 80 ? 4.169 -0.542 -21.375 1.00 88.00 80 SER A N 1
ATOM 648 C CA . SER A 1 80 ? 4.913 0.655 -20.955 1.00 88.00 80 SER A CA 1
ATOM 649 C C . SER A 1 80 ? 3.967 1.812 -20.611 1.00 88.00 80 SER A C 1
ATOM 651 O O . SER A 1 80 ? 4.050 2.390 -19.529 1.00 88.00 80 SER A O 1
ATOM 653 N N . ALA A 1 81 ? 2.985 2.082 -21.478 1.00 90.00 81 ALA A N 1
ATOM 654 C CA . ALA A 1 81 ? 2.004 3.143 -21.271 1.00 90.00 81 ALA A CA 1
ATOM 655 C C . ALA A 1 81 ? 1.166 2.937 -19.996 1.00 90.00 81 ALA A C 1
ATOM 657 O O . ALA A 1 81 ? 0.853 3.898 -19.296 1.00 90.00 81 ALA A O 1
ATOM 658 N N . THR A 1 82 ? 0.811 1.693 -19.665 1.00 91.75 82 THR A N 1
ATOM 659 C CA . THR A 1 82 ? 0.086 1.367 -18.427 1.00 91.75 82 THR A CA 1
ATOM 660 C C . THR A 1 82 ? 0.938 1.643 -17.195 1.00 91.75 82 THR A C 1
ATOM 662 O O . THR A 1 82 ? 0.447 2.244 -16.246 1.00 91.75 82 THR A O 1
ATOM 665 N N . ILE A 1 83 ? 2.216 1.265 -17.222 1.00 89.38 83 ILE A N 1
ATOM 666 C CA . ILE A 1 83 ? 3.146 1.530 -16.120 1.00 89.38 83 ILE A CA 1
ATOM 667 C C . ILE A 1 83 ? 3.365 3.028 -15.920 1.00 89.38 83 ILE A C 1
ATOM 669 O O . ILE A 1 83 ? 3.312 3.496 -14.785 1.00 89.38 83 ILE A O 1
ATOM 673 N N . HIS A 1 84 ? 3.581 3.781 -17.000 1.00 89.25 84 HIS A N 1
ATOM 674 C CA . HIS A 1 84 ? 3.735 5.232 -16.923 1.00 89.25 84 HIS A CA 1
ATOM 675 C C . HIS A 1 84 ? 2.490 5.888 -16.321 1.00 89.25 84 HIS A C 1
ATOM 677 O O . HIS A 1 84 ? 2.608 6.587 -15.322 1.00 89.25 84 HIS A O 1
ATOM 683 N N . ARG A 1 85 ? 1.296 5.555 -16.826 1.00 94.25 85 ARG A N 1
ATOM 684 C CA . ARG A 1 85 ? 0.030 6.069 -16.280 1.00 94.25 85 ARG A CA 1
ATOM 685 C C . ARG A 1 85 ? -0.182 5.704 -14.813 1.00 94.25 85 ARG A C 1
ATOM 687 O O . ARG A 1 85 ? -0.593 6.555 -14.036 1.00 94.25 85 ARG A O 1
ATOM 694 N N . ALA A 1 86 ? 0.095 4.458 -14.425 1.00 93.38 86 ALA A N 1
ATOM 695 C CA . ALA A 1 86 ? -0.020 4.023 -13.034 1.00 93.38 86 ALA A CA 1
ATOM 696 C C . ALA A 1 86 ? 0.943 4.796 -12.122 1.00 93.38 86 ALA A C 1
ATOM 698 O O . ALA A 1 86 ? 0.553 5.252 -11.053 1.00 93.38 86 ALA A O 1
ATOM 699 N N . LYS A 1 87 ? 2.188 4.992 -12.566 1.00 91.50 87 LYS A N 1
ATOM 700 C CA . LYS A 1 87 ? 3.190 5.780 -11.845 1.00 91.50 87 LYS A CA 1
ATOM 701 C C . LYS A 1 87 ? 2.738 7.233 -11.686 1.00 91.50 87 LYS A C 1
ATOM 703 O O . LYS A 1 87 ? 2.782 7.751 -10.577 1.00 91.50 87 LYS A O 1
ATOM 708 N N . ASP A 1 88 ? 2.296 7.869 -12.766 1.00 94.00 88 ASP A N 1
ATOM 709 C CA . ASP A 1 88 ? 1.892 9.277 -12.749 1.00 94.00 88 ASP A CA 1
ATOM 710 C C . ASP A 1 88 ? 0.665 9.486 -11.846 1.00 94.00 88 ASP A C 1
ATOM 712 O O . ASP A 1 88 ? 0.662 10.403 -11.032 1.00 94.00 88 ASP A O 1
ATOM 716 N N . LYS A 1 89 ? -0.306 8.562 -11.866 1.00 97.50 89 LYS A N 1
ATOM 717 C CA . LYS A 1 89 ? -1.448 8.575 -10.937 1.00 97.50 89 LYS A CA 1
ATOM 718 C C . LYS A 1 89 ? -1.050 8.395 -9.475 1.00 97.50 89 LYS A C 1
ATOM 720 O O . LYS A 1 89 ? -1.642 9.015 -8.600 1.00 97.50 89 LYS A O 1
ATOM 725 N N . LEU A 1 90 ? -0.070 7.540 -9.180 1.00 95.81 90 LEU A N 1
ATOM 726 C CA . LEU A 1 90 ? 0.435 7.389 -7.811 1.00 95.81 90 LEU A CA 1
ATOM 727 C C . LEU A 1 90 ? 1.153 8.654 -7.325 1.00 95.81 90 LEU A C 1
ATOM 729 O O . LEU A 1 90 ? 1.055 8.983 -6.145 1.00 95.81 90 LEU A O 1
ATOM 733 N N . ILE A 1 91 ? 1.840 9.365 -8.224 1.00 94.50 91 ILE A N 1
ATOM 734 C CA . ILE A 1 91 ? 2.455 10.665 -7.927 1.00 94.50 91 ILE A CA 1
ATOM 735 C C . ILE A 1 91 ? 1.378 11.727 -7.692 1.00 94.50 91 ILE A C 1
ATOM 737 O O . ILE A 1 91 ? 1.443 12.444 -6.700 1.00 94.50 91 ILE A O 1
ATOM 741 N N . GLU A 1 92 ? 0.361 11.785 -8.552 1.00 96.94 92 GLU A N 1
ATOM 742 C CA . GLU A 1 92 ? -0.784 12.695 -8.421 1.00 96.94 92 GLU A CA 1
ATOM 743 C C . GLU A 1 92 ? -1.528 12.494 -7.092 1.00 96.94 92 GLU A C 1
ATOM 745 O O . GLU A 1 92 ? -1.874 13.460 -6.418 1.00 96.94 92 GLU A O 1
ATOM 750 N N . LYS A 1 93 ? -1.701 11.239 -6.658 1.00 97.31 93 LYS A N 1
ATOM 751 C CA . LYS A 1 93 ? -2.289 10.890 -5.351 1.00 97.31 93 LYS A CA 1
ATOM 752 C C . LYS A 1 93 ? -1.372 11.184 -4.160 1.00 97.31 93 LYS A C 1
ATOM 754 O O . LYS A 1 93 ? -1.786 11.003 -3.019 1.00 97.31 93 LYS A O 1
ATOM 759 N N . GLY A 1 94 ? -0.122 11.577 -4.401 1.00 94.81 94 GLY A N 1
ATOM 760 C CA . GLY A 1 94 ? 0.880 11.803 -3.362 1.00 94.81 94 GLY A CA 1
ATOM 761 C C . GLY A 1 94 ? 1.431 10.524 -2.725 1.00 94.81 94 GLY A C 1
ATOM 762 O O . GLY A 1 94 ? 2.169 10.608 -1.749 1.00 94.81 94 GLY A O 1
ATOM 763 N N . TYR A 1 95 ? 1.115 9.343 -3.260 1.00 94.56 95 TYR A N 1
ATOM 764 C CA . TYR A 1 95 ? 1.569 8.053 -2.721 1.00 94.56 95 T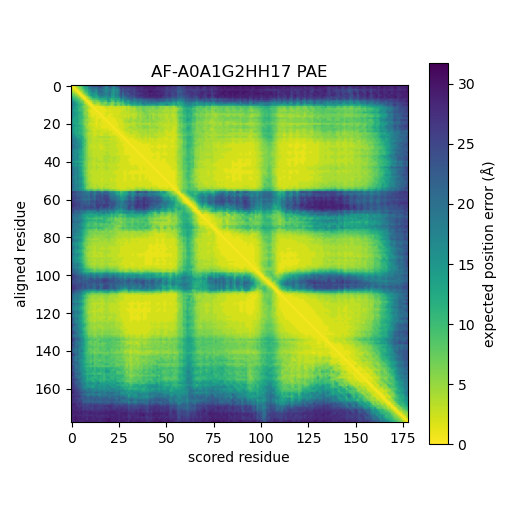YR A CA 1
ATOM 765 C C . TYR A 1 95 ? 3.000 7.709 -3.127 1.00 94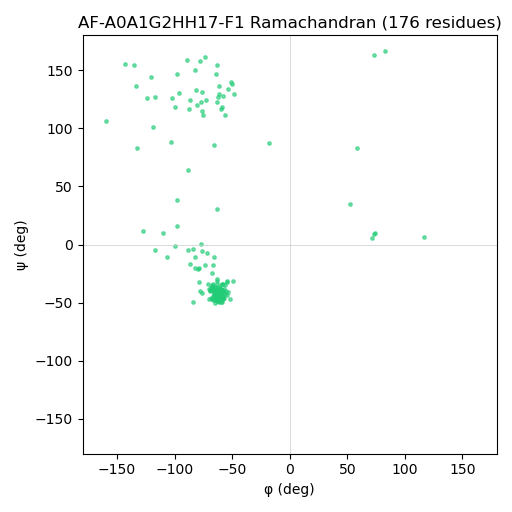.56 95 TYR A C 1
ATOM 767 O O . TYR A 1 95 ? 3.650 6.891 -2.478 1.00 94.56 95 TYR A O 1
ATOM 775 N N . LEU A 1 96 ? 3.487 8.319 -4.206 1.00 90.19 96 LEU A N 1
ATOM 776 C CA . LEU A 1 96 ? 4.804 8.062 -4.761 1.00 90.19 96 LEU A CA 1
ATOM 777 C C . LEU A 1 96 ? 5.509 9.378 -5.076 1.00 90.19 96 LEU A C 1
ATOM 779 O O . LEU A 1 96 ? 4.931 10.266 -5.696 1.00 90.19 96 LEU A O 1
ATOM 783 N N . LYS A 1 97 ? 6.788 9.481 -4.733 1.00 87.19 97 LYS A N 1
ATOM 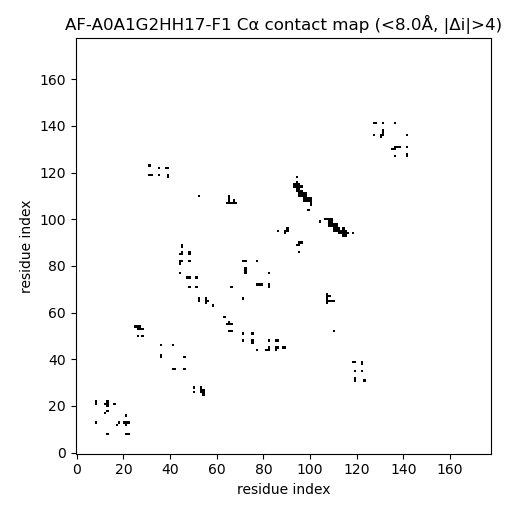784 C CA . LYS A 1 97 ? 7.673 10.550 -5.206 1.00 87.19 97 LYS A CA 1
ATOM 785 C C . LYS A 1 97 ? 8.847 9.950 -5.958 1.00 87.19 97 LYS A C 1
ATOM 787 O O . LYS A 1 97 ? 9.333 8.869 -5.639 1.00 87.19 97 LYS A O 1
ATOM 792 N N . THR A 1 98 ? 9.284 10.654 -6.994 1.00 81.75 98 THR A N 1
ATOM 793 C CA . THR A 1 98 ? 10.447 10.265 -7.791 1.00 81.75 98 THR A CA 1
ATOM 794 C C . THR A 1 98 ? 11.660 11.069 -7.335 1.00 81.75 98 THR A C 1
ATOM 796 O O . THR A 1 98 ? 11.672 12.290 -7.462 1.00 81.75 98 THR A O 1
ATOM 799 N N . LEU A 1 99 ? 12.685 10.387 -6.833 1.00 74.44 99 LEU A N 1
ATOM 800 C CA . LEU A 1 99 ? 13.949 10.984 -6.415 1.00 74.44 99 LEU A CA 1
ATOM 801 C C . LEU A 1 99 ? 14.978 10.864 -7.550 1.00 74.44 99 LEU A C 1
ATOM 803 O O . LEU A 1 99 ? 15.171 9.787 -8.129 1.00 74.44 99 LEU A O 1
ATOM 807 N N . LYS A 1 100 ? 15.638 11.979 -7.884 1.00 65.62 100 LYS A N 1
ATOM 808 C CA . LYS A 1 100 ? 16.735 12.010 -8.863 1.00 65.62 100 LYS A CA 1
ATOM 809 C C . LYS A 1 100 ? 18.033 11.562 -8.190 1.00 65.62 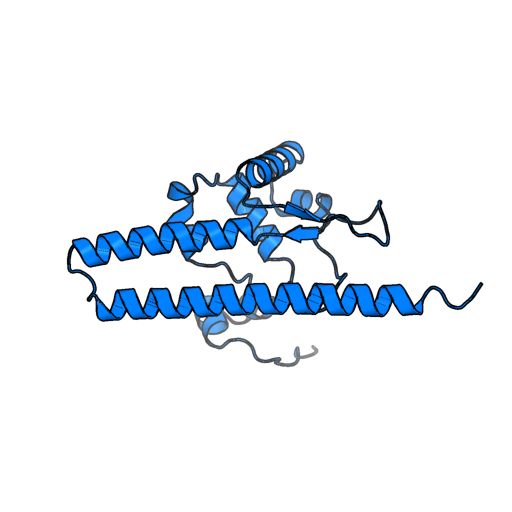100 LYS A C 1
ATOM 811 O O . LYS A 1 100 ? 18.380 12.063 -7.125 1.00 65.62 100 LYS A O 1
ATOM 816 N N . MET A 1 101 ? 18.782 10.660 -8.823 1.00 59.84 101 MET A N 1
ATOM 817 C CA . MET A 1 101 ? 20.123 10.312 -8.350 1.00 59.84 101 MET A CA 1
ATOM 818 C C . MET A 1 101 ? 21.111 11.435 -8.700 1.00 59.84 101 MET A C 1
ATOM 820 O O . MET A 1 101 ? 21.444 11.615 -9.870 1.00 59.84 101 MET A O 1
ATOM 824 N N . LEU A 1 102 ? 21.615 12.152 -7.689 1.00 54.88 102 LEU A N 1
ATOM 825 C CA . LEU A 1 102 ? 22.536 13.291 -7.854 1.00 54.88 102 LEU A CA 1
ATOM 826 C C . LEU A 1 102 ? 23.810 12.942 -8.647 1.00 54.88 102 LEU A C 1
ATOM 828 O O . LEU A 1 102 ? 24.296 13.755 -9.424 1.00 54.88 102 LEU A O 1
ATOM 832 N N . ARG A 1 103 ? 24.331 11.715 -8.505 1.00 56.03 103 ARG A N 1
ATOM 833 C CA . ARG A 1 103 ? 25.592 11.288 -9.145 1.00 56.03 103 ARG A CA 1
ATOM 834 C C . ARG A 1 103 ? 25.467 10.832 -10.605 1.00 56.03 103 ARG A C 1
ATOM 836 O O . ARG A 1 103 ? 26.493 10.619 -11.243 1.00 56.03 103 ARG A O 1
ATOM 843 N N . ASN A 1 104 ? 24.262 10.629 -11.149 1.00 53.50 104 ASN A N 1
ATOM 844 C CA . ASN A 1 104 ? 24.101 10.295 -12.570 1.00 53.50 104 ASN A CA 1
ATOM 845 C C . ASN A 1 104 ? 22.668 10.596 -13.065 1.00 53.50 104 ASN A C 1
ATOM 847 O O . ASN A 1 104 ? 21.765 9.799 -12.787 1.00 53.50 104 ASN A O 1
ATOM 851 N N . PRO A 1 105 ? 22.453 11.666 -13.857 1.00 51.50 105 PRO A N 1
ATOM 852 C CA . PRO A 1 105 ? 21.131 12.037 -14.373 1.00 51.50 105 PRO A CA 1
ATOM 853 C C . PRO A 1 105 ? 20.533 11.010 -15.352 1.00 51.50 105 PRO A C 1
ATOM 855 O O . PRO A 1 105 ? 19.347 11.084 -15.665 1.00 51.50 105 PRO A O 1
ATOM 858 N N . TYR A 1 106 ? 21.325 10.032 -15.807 1.00 49.19 106 TYR A N 1
ATOM 859 C CA . TYR A 1 106 ? 20.913 8.949 -16.703 1.00 49.19 106 TYR A CA 1
ATOM 860 C C . TYR A 1 106 ? 20.628 7.617 -15.979 1.00 49.19 106 TYR A C 1
ATOM 862 O O . TYR A 1 106 ? 20.260 6.636 -16.633 1.00 49.19 106 TYR A O 1
ATOM 870 N N . ARG A 1 107 ? 20.796 7.530 -14.647 1.00 55.62 107 ARG A N 1
ATOM 871 C CA . ARG A 1 107 ? 20.450 6.322 -13.866 1.00 55.62 107 ARG A CA 1
ATOM 872 C C . ARG A 1 107 ? 19.004 6.331 -13.366 1.00 55.62 107 ARG A C 1
ATOM 874 O O . ARG A 1 107 ? 18.351 7.362 -13.262 1.00 55.62 107 ARG A O 1
ATOM 881 N N . THR A 1 108 ? 18.523 5.123 -13.066 1.00 56.16 108 THR A N 1
ATOM 882 C CA . THR A 1 108 ? 17.174 4.809 -12.588 1.00 56.16 108 THR A CA 1
ATOM 883 C C . THR A 1 108 ? 16.722 5.709 -11.439 1.00 56.16 108 THR A C 1
ATOM 885 O O . THR A 1 108 ? 17.409 5.827 -10.431 1.00 56.16 108 THR A O 1
ATOM 888 N N . HIS A 1 109 ? 15.527 6.274 -11.589 1.00 62.03 109 HIS A N 1
ATOM 889 C CA . HIS A 1 109 ? 14.799 6.982 -10.545 1.00 62.03 109 HIS A CA 1
ATOM 890 C C . HIS A 1 109 ? 14.645 6.136 -9.275 1.00 62.03 109 HIS A C 1
ATOM 892 O O . HIS A 1 109 ? 14.246 4.970 -9.347 1.00 62.03 109 HIS A O 1
ATOM 898 N N . SER A 1 110 ? 14.918 6.744 -8.125 1.00 70.38 110 SER A N 1
ATOM 899 C CA . SER A 1 110 ? 14.524 6.198 -6.830 1.00 70.38 110 SER A CA 1
ATOM 900 C C . SER A 1 110 ? 13.075 6.566 -6.534 1.00 70.38 110 SER A C 1
ATOM 902 O O . SER A 1 110 ? 12.576 7.590 -7.007 1.00 70.38 110 SER A O 1
ATOM 904 N N . TYR A 1 111 ? 12.390 5.715 -5.779 1.00 79.25 111 TYR A N 1
ATOM 905 C CA . TYR A 1 111 ? 10.993 5.915 -5.415 1.00 79.25 111 TYR A CA 1
ATOM 906 C C . TYR A 1 111 ? 10.868 6.069 -3.908 1.00 79.25 111 TYR A C 1
ATOM 908 O O . TYR A 1 111 ? 11.327 5.208 -3.164 1.00 79.25 111 TYR A O 1
ATOM 916 N N . ASP A 1 112 ? 10.222 7.146 -3.487 1.00 82.62 112 ASP A N 1
ATOM 917 C CA . ASP A 1 112 ? 9.830 7.387 -2.105 1.00 82.62 112 ASP A CA 1
ATOM 918 C C . ASP A 1 112 ? 8.331 7.088 -1.960 1.00 82.62 112 ASP A C 1
ATOM 920 O O . ASP A 1 112 ? 7.510 7.597 -2.727 1.00 82.62 112 ASP A O 1
ATOM 924 N N . ILE A 1 113 ? 8.000 6.217 -1.005 1.00 88.12 113 ILE A N 1
ATOM 925 C CA . ILE A 1 113 ? 6.638 5.744 -0.714 1.00 88.12 113 ILE A CA 1
ATOM 926 C C . ILE A 1 113 ? 6.101 6.288 0.613 1.00 88.12 113 ILE A C 1
ATOM 928 O O . ILE A 1 113 ? 5.061 5.828 1.077 1.00 88.12 113 ILE A O 1
ATOM 932 N N . THR A 1 114 ? 6.781 7.246 1.243 1.00 86.50 114 THR A N 1
ATOM 933 C CA . THR A 1 114 ? 6.381 7.793 2.550 1.00 86.50 114 THR A CA 1
ATOM 934 C C . THR A 1 114 ? 4.932 8.272 2.522 1.00 86.50 114 THR A C 1
ATOM 936 O O . THR A 1 114 ? 4.160 7.961 3.422 1.00 86.50 114 THR A O 1
ATOM 939 N N . GLY A 1 115 ? 4.511 8.917 1.427 1.00 89.38 115 GLY A N 1
ATOM 940 C CA . GLY A 1 115 ? 3.122 9.347 1.253 1.00 89.38 115 GLY A CA 1
ATOM 941 C C . GLY A 1 115 ? 2.106 8.197 1.210 1.00 89.38 115 GLY A C 1
ATOM 942 O O . GLY A 1 115 ? 1.008 8.340 1.746 1.00 89.38 115 GLY A O 1
ATOM 943 N N . LEU A 1 116 ? 2.467 7.034 0.653 1.00 93.62 116 LEU A N 1
ATOM 944 C CA . LEU A 1 116 ? 1.635 5.828 0.728 1.00 93.62 116 LEU A CA 1
ATOM 945 C C . LEU A 1 116 ? 1.512 5.336 2.174 1.00 93.62 116 LEU A C 1
ATOM 947 O O . LEU A 1 116 ? 0.411 5.020 2.616 1.00 93.62 116 LEU A O 1
ATOM 951 N N . LEU A 1 117 ? 2.625 5.276 2.910 1.00 91.19 117 LEU A N 1
ATOM 952 C CA . LEU A 1 117 ? 2.632 4.819 4.303 1.00 91.19 117 LEU A CA 1
ATOM 953 C C . LEU A 1 117 ? 1.794 5.743 5.192 1.00 91.19 117 LEU A C 1
ATOM 955 O O . LEU A 1 117 ? 0.969 5.266 5.969 1.00 91.19 117 LEU A O 1
ATOM 959 N N . THR A 1 118 ? 1.918 7.061 5.012 1.00 90.38 118 THR A N 1
ATOM 960 C CA . THR A 1 118 ? 1.063 8.044 5.689 1.00 90.38 118 THR A CA 1
ATOM 961 C C . THR A 1 118 ? -0.413 7.809 5.373 1.00 90.38 118 THR A C 1
ATOM 963 O O . THR A 1 118 ? -1.234 7.776 6.288 1.00 90.38 118 THR A O 1
ATOM 966 N N . ALA A 1 119 ? -0.765 7.595 4.102 1.00 94.50 119 ALA A N 1
ATOM 967 C CA . ALA A 1 119 ? -2.150 7.344 3.711 1.00 94.50 119 ALA A CA 1
ATOM 968 C C . ALA A 1 119 ? -2.714 6.059 4.349 1.00 94.50 119 ALA A C 1
ATOM 970 O O . ALA A 1 119 ? -3.849 6.055 4.823 1.00 94.50 119 ALA A O 1
ATOM 971 N N . LEU A 1 120 ? -1.908 4.997 4.441 1.00 94.88 120 LEU A N 1
ATOM 972 C CA . LEU A 1 120 ? -2.289 3.755 5.121 1.00 94.88 120 LEU A CA 1
ATOM 973 C C . LEU A 1 120 ? -2.531 3.962 6.620 1.00 94.88 1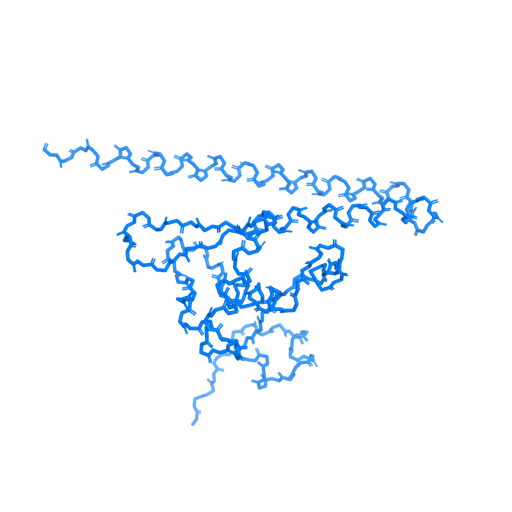20 LEU A C 1
ATOM 975 O O . LEU A 1 120 ? -3.532 3.469 7.141 1.00 94.88 120 LEU A O 1
ATOM 979 N N . ARG A 1 121 ? -1.665 4.723 7.305 1.00 92.44 121 ARG A N 1
ATOM 980 C CA . ARG A 1 121 ? -1.852 5.085 8.724 1.00 92.44 121 ARG A CA 1
ATOM 981 C C . ARG A 1 121 ? -3.157 5.863 8.932 1.0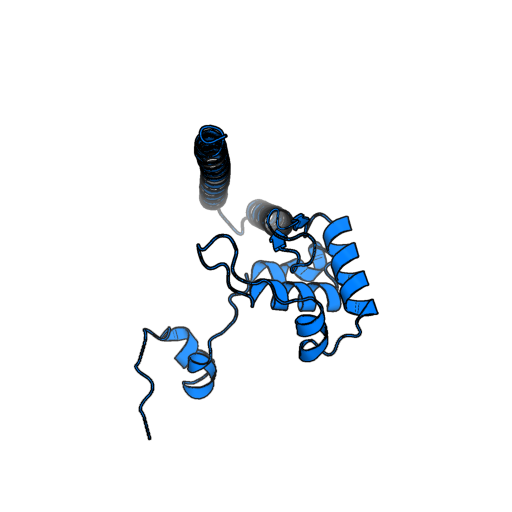0 92.44 121 ARG A C 1
ATOM 983 O O . ARG A 1 121 ? -3.887 5.594 9.883 1.00 92.44 121 ARG A O 1
ATOM 990 N N . VAL A 1 122 ? -3.493 6.781 8.022 1.00 92.75 122 VAL A N 1
ATOM 991 C CA . VAL A 1 122 ? -4.742 7.564 8.084 1.00 92.75 122 VAL A CA 1
ATOM 992 C C . VAL A 1 122 ? -5.983 6.679 7.935 1.00 92.75 122 VAL A C 1
ATOM 994 O O . VAL A 1 122 ? -6.908 6.798 8.740 1.00 92.75 122 VAL A O 1
ATOM 997 N N . GLU A 1 123 ? -6.028 5.776 6.952 1.00 95.19 123 GLU A N 1
ATOM 998 C CA . GLU A 1 123 ? -7.186 4.875 6.797 1.00 95.19 123 GLU A CA 1
ATOM 999 C C . GLU A 1 123 ? -7.290 3.864 7.946 1.00 95.19 123 GLU A C 1
ATOM 1001 O O . GLU A 1 123 ? -8.389 3.562 8.422 1.00 95.19 123 GLU A O 1
ATOM 1006 N N . PHE A 1 124 ? -6.151 3.399 8.464 1.00 94.19 124 PHE A N 1
ATOM 1007 C CA . PHE A 1 124 ? -6.135 2.554 9.652 1.00 94.19 124 PHE A CA 1
ATOM 1008 C C . PHE A 1 124 ? -6.693 3.286 10.876 1.00 94.19 124 PHE A C 1
ATOM 1010 O O . PHE A 1 124 ? -7.570 2.758 11.559 1.00 94.19 124 PHE A O 1
ATOM 1017 N N . HIS A 1 125 ? -6.275 4.533 11.104 1.00 92.69 125 HIS A N 1
ATOM 1018 C CA . HIS A 1 125 ? -6.801 5.374 12.178 1.00 92.69 125 HIS A CA 1
ATOM 1019 C C . HIS A 1 125 ? -8.323 5.545 12.085 1.00 92.69 125 HIS A C 1
ATOM 1021 O O . HIS A 1 125 ? -9.022 5.340 13.076 1.00 92.69 125 HIS A O 1
ATOM 1027 N N . ARG A 1 126 ? -8.857 5.830 10.891 1.00 93.62 126 ARG A N 1
ATOM 1028 C CA . ARG A 1 126 ? -10.311 5.921 10.665 1.00 93.62 126 ARG A CA 1
ATOM 1029 C C . ARG A 1 126 ? -11.033 4.618 10.998 1.00 93.62 126 ARG A C 1
ATOM 1031 O O . ARG A 1 126 ? -12.124 4.639 11.563 1.00 93.62 126 ARG A O 1
ATOM 1038 N N . THR A 1 127 ? -10.440 3.477 10.659 1.00 94.94 127 THR A N 1
ATOM 1039 C CA . THR A 1 127 ? -10.999 2.161 10.998 1.00 94.94 127 THR A CA 1
ATOM 1040 C C . THR A 1 127 ? -11.013 1.936 12.508 1.00 94.94 127 THR A C 1
ATOM 1042 O O . THR A 1 127 ? -12.010 1.458 13.048 1.00 94.94 127 THR A O 1
ATOM 1045 N N . MET A 1 128 ? -9.946 2.324 13.205 1.00 93.88 128 MET A N 1
ATOM 1046 C CA . MET A 1 128 ? -9.866 2.224 14.663 1.00 93.88 128 MET A CA 1
ATOM 1047 C C . MET A 1 128 ? -10.867 3.150 15.365 1.00 93.88 128 MET A C 1
ATOM 1049 O O . MET A 1 128 ? -11.509 2.721 16.319 1.00 93.88 128 MET A O 1
ATOM 1053 N N . GLN A 1 129 ? -11.085 4.365 14.854 1.00 93.00 129 GLN A N 1
ATOM 1054 C CA . GLN A 1 129 ? -12.126 5.272 15.355 1.00 93.00 129 GLN A CA 1
ATOM 1055 C C . GLN A 1 129 ? -13.520 4.653 15.257 1.00 93.00 129 GLN A C 1
ATOM 1057 O O . GLN A 1 129 ? -14.226 4.575 16.257 1.00 93.00 129 GLN A O 1
ATOM 1062 N N . LYS A 1 130 ? -13.882 4.112 14.089 1.00 95.12 130 LYS A N 1
ATOM 1063 C CA . LYS A 1 130 ? -15.170 3.424 13.906 1.00 95.12 130 LYS A CA 1
ATOM 1064 C C . LYS A 1 130 ? -15.332 2.243 14.861 1.00 95.12 130 LYS A C 1
ATOM 1066 O O . LYS A 1 130 ? -16.413 2.020 15.399 1.00 95.12 130 LYS A O 1
ATOM 1071 N N . LYS A 1 131 ? -14.256 1.482 15.093 1.00 95.50 131 LYS A N 1
ATOM 1072 C CA . LYS A 1 131 ? -14.266 0.380 16.064 1.00 95.50 131 LYS A CA 1
ATOM 1073 C C . LYS A 1 131 ? -14.508 0.885 17.484 1.00 95.50 131 LYS A C 1
ATOM 1075 O O . LYS A 1 131 ? -15.320 0.285 18.181 1.00 95.50 131 LYS A O 1
ATOM 1080 N N . LEU A 1 132 ? -13.871 1.984 17.886 1.00 95.06 132 LEU A N 1
ATOM 1081 C CA . LEU A 1 132 ? -14.087 2.605 19.194 1.00 95.06 132 LEU A CA 1
ATOM 1082 C C . LEU A 1 132 ? -15.538 3.078 19.350 1.00 95.06 132 LEU A C 1
ATOM 1084 O O . LEU A 1 132 ? -16.177 2.761 20.347 1.00 95.06 132 LEU A O 1
ATOM 1088 N N . GLU A 1 133 ? -16.074 3.775 18.346 1.00 95.00 133 GLU A N 1
ATOM 1089 C CA . GLU A 1 133 ? -17.463 4.261 18.325 1.00 95.00 133 GLU A CA 1
ATOM 1090 C C . GLU A 1 133 ? -18.479 3.115 18.414 1.00 95.00 133 GLU A C 1
ATOM 1092 O O . GLU A 1 133 ? -19.483 3.225 19.111 1.00 95.00 133 GLU A O 1
ATOM 1097 N N . SER A 1 134 ? -18.198 1.987 17.755 1.00 96.31 134 SER A N 1
ATOM 1098 C CA . SER A 1 134 ? -19.032 0.779 17.830 1.00 96.31 134 SER A CA 1
ATOM 1099 C C . SER A 1 134 ? -18.866 -0.030 19.126 1.00 96.31 134 SER A C 1
ATOM 1101 O O . SER A 1 134 ? -19.567 -1.022 19.312 1.00 96.31 134 SER A O 1
ATOM 1103 N N . GLY A 1 135 ? -17.922 0.341 19.999 1.00 94.19 135 GLY A N 1
ATOM 1104 C CA . GLY A 1 135 ? -17.576 -0.414 21.208 1.00 94.19 135 GLY A CA 1
ATOM 1105 C C . GLY A 1 135 ? -16.780 -1.702 20.959 1.00 94.19 135 GLY A C 1
ATOM 1106 O O . GLY A 1 135 ? -16.589 -2.487 21.883 1.00 94.19 135 GLY A O 1
ATOM 1107 N N . ALA A 1 136 ? -16.298 -1.933 19.733 1.00 95.31 136 ALA A N 1
ATOM 1108 C CA . ALA A 1 136 ? -15.512 -3.114 19.367 1.00 95.31 136 ALA A CA 1
ATOM 1109 C C . ALA A 1 136 ? -14.074 -3.089 19.916 1.00 95.31 136 ALA A C 1
ATOM 1111 O O . ALA A 1 136 ? -13.414 -4.125 19.937 1.00 95.31 136 ALA A O 1
ATOM 1112 N N . ILE A 1 137 ? -13.585 -1.915 20.325 1.00 94.31 137 ILE A N 1
ATOM 1113 C CA . ILE A 1 137 ? -12.321 -1.739 21.050 1.00 94.31 137 ILE A CA 1
ATOM 1114 C C . ILE A 1 137 ? -12.525 -0.764 22.208 1.00 94.31 137 ILE A C 1
ATOM 1116 O O . ILE A 1 137 ? -13.391 0.112 22.160 1.00 94.31 137 ILE A O 1
ATOM 1120 N N . SER A 1 138 ? -11.694 -0.884 23.236 1.00 94.94 138 SER A N 1
ATOM 1121 C CA . SER A 1 138 ? -11.667 0.047 24.358 1.00 94.94 138 SER A CA 1
ATOM 1122 C C . SER A 1 138 ? -10.935 1.349 24.016 1.00 94.94 138 SER A C 1
ATOM 1124 O O . SER A 1 138 ? -10.057 1.405 23.151 1.00 94.94 138 SER A O 1
ATOM 1126 N N . LYS A 1 139 ? -11.238 2.411 24.773 1.00 93.00 139 LYS A N 1
ATOM 1127 C CA . LYS A 1 139 ? -10.511 3.688 24.695 1.00 93.00 139 LYS A CA 1
ATOM 1128 C C . LYS A 1 139 ? -9.009 3.515 24.958 1.00 93.00 139 LYS A C 1
ATOM 1130 O O . LYS A 1 139 ? -8.205 4.118 24.259 1.00 93.00 139 LYS A O 1
ATOM 1135 N N . LYS A 1 140 ? -8.639 2.637 25.898 1.00 93.50 140 LYS A N 1
ATOM 1136 C CA . LYS A 1 140 ? -7.240 2.331 26.232 1.00 93.50 140 LYS A CA 1
ATOM 1137 C C . LYS A 1 140 ? -6.487 1.706 25.052 1.00 93.50 140 LYS A C 1
ATOM 1139 O O . LYS A 1 140 ? -5.349 2.078 24.794 1.00 93.50 140 LYS A O 1
ATOM 1144 N N . GLU A 1 141 ? -7.112 0.773 24.333 1.00 88.06 141 GLU A N 1
ATOM 1145 C CA . GLU A 1 141 ? -6.512 0.160 23.136 1.00 88.06 141 GLU A CA 1
ATOM 1146 C C . GLU A 1 141 ? -6.311 1.185 22.017 1.00 88.06 141 GLU A C 1
ATOM 1148 O O . GLU A 1 141 ? -5.265 1.209 21.371 1.00 88.06 141 GLU A O 1
ATOM 1153 N N . TYR A 1 142 ? -7.290 2.066 21.815 1.00 89.44 142 TYR A N 1
ATOM 1154 C CA . TYR A 1 142 ? -7.184 3.144 20.838 1.00 89.44 142 TYR A CA 1
ATOM 1155 C C . TYR A 1 142 ? -6.086 4.161 21.197 1.00 89.44 142 TYR A C 1
ATOM 1157 O O . TYR A 1 142 ? -5.321 4.570 20.326 1.00 89.44 142 TYR A O 1
ATOM 1165 N N . GLU A 1 143 ? -5.970 4.544 22.470 1.00 88.62 143 GLU A N 1
ATOM 1166 C CA . GLU A 1 143 ? -4.918 5.448 22.956 1.00 88.62 143 GLU A CA 1
ATOM 1167 C C . GLU A 1 143 ? -3.517 4.845 22.810 1.00 88.62 143 GLU A C 1
ATOM 1169 O O . GLU A 1 143 ? -2.609 5.549 22.372 1.00 88.62 143 GLU A O 1
ATOM 1174 N N . GLY A 1 144 ? -3.353 3.547 23.090 1.00 88.12 144 GLY A N 1
ATOM 1175 C CA . GLY A 1 144 ? -2.086 2.841 22.870 1.00 88.12 144 GLY A CA 1
ATOM 1176 C C . GLY A 1 144 ? -1.626 2.916 21.412 1.00 88.12 144 GLY A C 1
ATOM 1177 O O . GLY A 1 144 ? -0.489 3.284 21.138 1.00 88.12 144 GLY A O 1
ATOM 1178 N N . TYR A 1 145 ? -2.544 2.691 20.469 1.00 86.38 145 TYR A N 1
ATOM 1179 C CA . TYR A 1 145 ? -2.260 2.846 19.039 1.00 86.38 145 TYR A CA 1
ATOM 1180 C C . TYR A 1 145 ? -1.807 4.269 18.659 1.00 86.38 145 TYR A C 1
ATOM 1182 O O . TYR A 1 145 ? -0.909 4.446 17.827 1.00 86.38 145 TYR A O 1
ATOM 1190 N N . LEU A 1 146 ? -2.436 5.299 19.233 1.00 85.31 146 LEU A N 1
ATOM 1191 C CA . LEU A 1 146 ? -2.052 6.684 18.954 1.00 85.31 146 LEU A CA 1
ATOM 1192 C C . LEU A 1 146 ? -0.646 6.993 19.454 1.00 85.31 146 LEU A C 1
ATOM 1194 O O . LEU A 1 146 ? 0.070 7.738 18.788 1.00 85.31 146 LEU A O 1
ATOM 1198 N N . GLU A 1 147 ? -0.263 6.435 20.597 1.00 86.56 147 GLU A N 1
ATOM 1199 C CA . GLU A 1 147 ? 1.074 6.613 21.149 1.00 86.56 147 GLU A CA 1
ATOM 1200 C C . GLU A 1 147 ? 2.137 5.951 20.269 1.00 86.56 147 GLU A C 1
ATOM 1202 O O . GLU A 1 147 ? 3.087 6.619 19.863 1.00 86.56 147 GLU A O 1
ATOM 1207 N N . ASP A 1 148 ? 1.915 4.702 19.851 1.00 83.56 148 ASP A N 1
ATOM 1208 C CA . ASP A 1 148 ? 2.810 3.998 18.922 1.00 83.56 148 ASP A CA 1
ATOM 1209 C C . ASP A 1 148 ? 2.998 4.787 17.614 1.00 83.56 148 ASP A C 1
ATOM 1211 O O . ASP A 1 148 ? 4.114 4.949 17.117 1.00 83.56 148 ASP A O 1
ATOM 1215 N N . THR A 1 149 ? 1.908 5.348 17.081 1.00 82.50 149 THR A N 1
ATOM 1216 C CA . THR A 1 149 ? 1.944 6.156 15.851 1.00 82.50 149 THR A CA 1
ATOM 1217 C C . THR A 1 149 ? 2.730 7.456 16.041 1.00 82.50 149 THR A C 1
ATOM 1219 O O . THR A 1 149 ? 3.462 7.874 15.142 1.00 82.50 149 THR A O 1
ATOM 1222 N N . LYS A 1 150 ? 2.587 8.128 17.192 1.00 83.25 150 LYS A N 1
ATOM 1223 C CA . LYS A 1 150 ? 3.347 9.351 17.498 1.00 83.25 150 LYS A CA 1
ATOM 1224 C C . LYS A 1 150 ? 4.839 9.061 17.598 1.00 83.25 150 LYS A C 1
ATOM 1226 O O . LYS A 1 150 ? 5.616 9.787 16.982 1.00 83.25 150 LYS A O 1
ATOM 1231 N N . L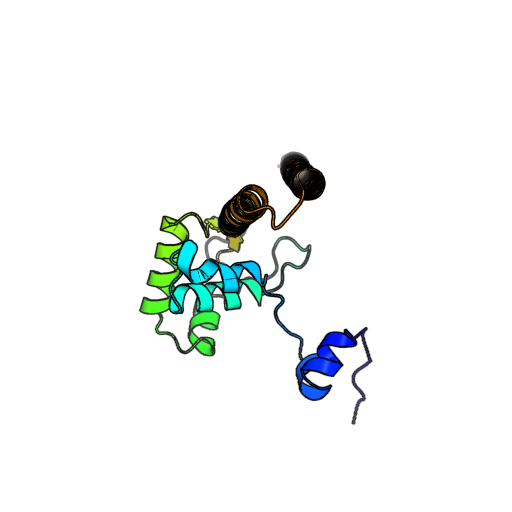EU A 1 151 ? 5.211 7.999 18.313 1.00 77.19 151 LEU A N 1
ATOM 1232 C CA . LEU A 1 151 ? 6.600 7.562 18.457 1.00 77.19 151 LEU A CA 1
ATOM 1233 C C . LEU A 1 151 ? 7.222 7.230 17.096 1.00 77.19 151 LEU A C 1
ATOM 1235 O O . LEU A 1 151 ? 8.358 7.614 16.827 1.00 77.19 151 LEU A O 1
ATOM 1239 N N . GLU A 1 152 ? 6.470 6.577 16.205 1.00 78.69 152 GLU A N 1
ATOM 1240 C CA . GLU A 1 152 ? 6.927 6.284 14.843 1.00 78.69 152 GLU A CA 1
ATOM 1241 C C . GLU A 1 152 ? 7.183 7.569 14.036 1.00 78.69 152 GLU A C 1
ATOM 1243 O O . GLU A 1 152 ? 8.230 7.706 13.404 1.00 78.69 152 GLU A O 1
ATOM 1248 N N . ILE A 1 153 ? 6.271 8.545 14.100 1.00 79.00 153 ILE A N 1
ATOM 1249 C CA . ILE A 1 153 ? 6.424 9.840 13.416 1.00 79.00 153 ILE A CA 1
ATOM 1250 C C . ILE A 1 153 ? 7.609 10.636 13.981 1.00 79.00 153 ILE A C 1
ATOM 1252 O O . ILE A 1 153 ? 8.334 11.280 13.222 1.00 79.00 153 ILE A O 1
ATOM 1256 N N . GLU A 1 154 ? 7.801 10.631 15.298 1.00 81.12 154 GLU A N 1
ATOM 1257 C CA . GLU A 1 154 ? 8.929 11.302 15.948 1.00 81.12 154 GLU A CA 1
ATOM 1258 C C . GLU A 1 154 ? 10.264 10.679 15.528 1.00 81.12 154 GLU A C 1
ATOM 1260 O O . GLU A 1 154 ? 11.173 11.401 15.115 1.00 81.12 154 GLU A O 1
ATOM 1265 N N . TYR A 1 155 ? 10.345 9.347 15.520 1.00 76.19 155 TYR A N 1
ATOM 1266 C CA . TYR A 1 155 ? 11.510 8.611 15.032 1.00 76.19 155 TYR A CA 1
ATOM 1267 C C . TYR A 1 155 ? 11.808 8.891 13.549 1.00 76.19 155 TYR A C 1
ATOM 1269 O O . TYR A 1 155 ? 12.964 9.066 13.161 1.00 76.19 155 TYR A O 1
ATOM 1277 N N . GLU A 1 156 ? 10.783 8.958 12.694 1.00 75.69 156 GLU A N 1
ATOM 1278 C CA . GLU A 1 156 ? 10.952 9.295 11.273 1.00 75.69 156 GLU A CA 1
ATOM 1279 C C . GLU A 1 156 ? 11.492 10.720 11.081 1.00 75.69 156 GLU A C 1
ATOM 1281 O O . GLU A 1 156 ? 12.381 10.932 10.251 1.00 75.69 156 GLU A O 1
ATOM 1286 N N . LYS A 1 157 ? 11.006 11.687 11.870 1.00 75.81 157 LYS A N 1
ATOM 1287 C CA . LYS A 1 157 ? 11.504 13.072 11.853 1.00 75.81 157 LYS A CA 1
ATOM 1288 C C . LYS A 1 157 ? 12.956 13.153 12.309 1.00 75.81 157 LYS A C 1
ATOM 1290 O O . LYS A 1 157 ? 13.778 13.704 11.580 1.00 75.81 157 LYS A O 1
ATOM 1295 N N . SER A 1 158 ? 13.291 12.544 13.447 1.00 75.12 158 SER A N 1
ATOM 1296 C CA . SER A 1 158 ? 14.657 12.568 13.981 1.00 75.12 158 SER A CA 1
ATOM 1297 C C . SER A 1 158 ? 15.649 11.889 13.033 1.00 75.12 158 SER A C 1
ATOM 1299 O O . SER A 1 158 ? 16.773 12.357 12.858 1.00 75.12 158 SER A O 1
ATOM 1301 N N . LYS A 1 159 ? 15.232 10.806 12.365 1.00 72.38 159 LYS A N 1
ATOM 1302 C CA . LYS A 1 159 ? 16.035 10.128 11.341 1.00 72.38 159 LYS A CA 1
ATOM 1303 C C . LYS A 1 159 ? 16.249 11.003 10.108 1.00 72.38 159 LYS A C 1
ATOM 1305 O O . LYS A 1 159 ? 17.371 11.085 9.618 1.00 72.38 159 LYS A O 1
ATOM 1310 N N . SER A 1 160 ? 15.202 11.675 9.628 1.00 67.44 160 SER A N 1
ATOM 1311 C CA . SER A 1 160 ? 15.316 12.609 8.504 1.00 67.44 160 SER A CA 1
ATOM 1312 C C . SER A 1 160 ? 16.264 13.769 8.822 1.00 67.44 160 SER A C 1
ATOM 1314 O O . SER A 1 160 ? 17.064 14.145 7.970 1.00 67.44 160 SER A O 1
ATOM 1316 N N . GLU A 1 161 ? 16.196 14.335 10.028 1.00 70.25 161 GLU A N 1
ATOM 1317 C CA . GLU A 1 161 ? 17.088 15.414 10.480 1.00 70.25 161 GLU A CA 1
ATOM 1318 C C . GLU A 1 161 ? 18.545 14.942 10.589 1.00 70.25 161 GLU A C 1
ATOM 1320 O O . GLU A 1 161 ? 19.461 15.632 10.136 1.00 70.25 161 GLU A O 1
ATOM 1325 N N . PHE A 1 162 ? 18.765 13.729 11.107 1.00 62.72 162 PHE A N 1
ATOM 1326 C CA . PHE A 1 162 ? 20.090 13.114 11.164 1.00 62.72 162 PHE A CA 1
ATOM 1327 C C . PHE A 1 162 ? 20.679 12.857 9.768 1.00 62.72 162 PHE A C 1
ATOM 1329 O O . PHE A 1 162 ? 21.846 13.168 9.523 1.00 62.72 162 PHE A O 1
ATOM 1336 N N . ASP A 1 163 ? 19.882 12.333 8.834 1.00 61.16 163 ASP A N 1
ATOM 1337 C CA . ASP A 1 163 ? 20.324 12.080 7.460 1.00 61.16 163 ASP A CA 1
ATOM 1338 C C . ASP A 1 163 ? 20.675 13.392 6.731 1.00 61.16 163 ASP A C 1
ATOM 1340 O O . ASP A 1 163 ? 21.661 13.439 5.992 1.00 61.16 163 ASP A O 1
ATOM 1344 N N . VAL A 1 164 ? 19.930 14.484 6.955 1.00 58.41 164 VAL A N 1
ATOM 1345 C CA . VAL A 1 164 ? 20.272 15.823 6.428 1.00 58.41 164 VAL A CA 1
ATOM 1346 C C . VAL A 1 164 ? 21.615 16.299 6.989 1.00 58.41 164 VAL A C 1
ATOM 1348 O O . VAL A 1 164 ? 22.503 16.659 6.216 1.00 58.41 164 VAL A O 1
ATOM 1351 N N . PHE A 1 165 ? 21.813 16.199 8.305 1.00 52.81 165 PHE A N 1
ATOM 1352 C CA . PHE A 1 165 ? 23.054 16.607 8.969 1.00 52.81 165 PHE A CA 1
ATOM 1353 C C . PHE A 1 165 ? 24.292 15.834 8.471 1.00 52.81 165 PHE A C 1
ATOM 1355 O O . PHE A 1 165 ? 25.360 16.418 8.262 1.00 52.81 165 PHE A O 1
ATOM 1362 N N . GLN A 1 166 ? 24.165 14.524 8.232 1.00 54.34 166 GLN A N 1
ATOM 1363 C CA . GLN A 1 166 ? 25.256 13.705 7.683 1.00 54.34 166 GLN A CA 1
ATOM 1364 C C . GLN A 1 166 ? 25.584 14.069 6.229 1.00 54.34 166 GLN A C 1
ATOM 1366 O O . GLN A 1 166 ? 26.758 14.128 5.859 1.00 54.34 166 GLN A O 1
ATOM 1371 N N . ASN A 1 167 ? 24.572 14.361 5.408 1.00 54.59 167 ASN A N 1
ATOM 1372 C CA . ASN A 1 167 ? 24.784 14.778 4.021 1.00 54.59 167 ASN A CA 1
ATOM 1373 C C . ASN A 1 167 ? 25.433 16.177 3.922 1.00 54.59 167 ASN A C 1
ATOM 1375 O O . ASN A 1 167 ? 26.306 16.379 3.076 1.00 54.59 167 ASN A O 1
ATOM 1379 N N . GLU A 1 168 ? 25.087 17.117 4.808 1.00 54.16 168 GLU A N 1
ATOM 1380 C CA . GLU A 1 168 ? 25.721 18.449 4.883 1.00 54.16 168 GLU A CA 1
ATOM 1381 C C . GLU A 1 168 ? 27.169 18.386 5.401 1.00 54.16 168 GLU A C 1
ATOM 1383 O O . GLU A 1 168 ? 28.065 19.059 4.877 1.00 54.16 168 GLU A O 1
ATOM 1388 N N . SER A 1 169 ? 27.436 17.511 6.375 1.00 53.50 169 SER A N 1
ATOM 1389 C CA . SER A 1 169 ? 28.782 17.294 6.922 1.00 53.50 169 SER A CA 1
ATOM 1390 C C . SER A 1 169 ? 29.740 16.662 5.902 1.00 53.50 169 SER A C 1
ATOM 1392 O O . SER A 1 169 ? 30.918 17.021 5.861 1.00 53.50 169 SER A O 1
ATOM 1394 N N . GLN A 1 170 ? 29.255 15.767 5.031 1.00 45.44 170 GLN A N 1
ATOM 1395 C CA . GLN A 1 170 ? 30.075 15.171 3.966 1.00 45.44 170 GLN A CA 1
ATOM 1396 C C . GLN A 1 170 ? 30.274 16.094 2.754 1.00 45.44 170 GLN A C 1
ATOM 1398 O O . GLN A 1 170 ? 31.356 16.084 2.168 1.00 45.44 170 GLN A O 1
ATOM 1403 N N . GLY A 1 171 ? 29.301 16.951 2.417 1.00 43.19 171 GLY A N 1
ATOM 1404 C CA . GLY A 1 171 ? 29.454 17.958 1.355 1.00 43.19 171 GLY A CA 1
ATOM 1405 C C . GLY A 1 171 ? 30.473 19.061 1.682 1.00 43.19 171 GLY A C 1
ATOM 1406 O O . GLY A 1 171 ? 31.078 19.640 0.782 1.00 43.19 171 GLY A O 1
ATOM 1407 N N . SER A 1 172 ? 30.722 19.309 2.970 1.00 45.19 172 SER A N 1
ATOM 1408 C CA . SER A 1 172 ? 31.670 20.326 3.450 1.00 45.19 172 SER A CA 1
ATOM 1409 C C . SER A 1 172 ? 33.144 19.885 3.381 1.00 45.19 172 SER A C 1
ATOM 1411 O O . SER A 1 172 ? 34.041 20.728 3.371 1.00 45.19 172 SER A O 1
ATOM 1413 N N . SER A 1 173 ? 33.418 18.574 3.319 1.00 44.12 173 SER A N 1
ATOM 1414 C CA . SER A 1 173 ? 34.786 18.031 3.276 1.00 44.12 173 SER A CA 1
ATOM 1415 C C . SER A 1 173 ? 35.376 17.938 1.860 1.00 44.12 173 SER A C 1
ATOM 1417 O O . SER A 1 173 ? 36.592 17.815 1.731 1.00 44.12 173 SER A O 1
ATOM 1419 N N . GLU A 1 174 ? 34.558 18.016 0.802 1.00 41.25 174 GLU A N 1
ATOM 1420 C CA . GLU A 1 174 ? 35.019 17.937 -0.599 1.00 41.25 174 GLU A CA 1
ATOM 1421 C C . GLU A 1 174 ? 35.420 19.312 -1.195 1.00 41.25 174 GLU A C 1
ATOM 1423 O O . GLU A 1 174 ? 35.988 19.362 -2.282 1.00 41.25 174 GLU A O 1
ATOM 1428 N N . MET A 1 175 ? 35.237 20.429 -0.470 1.00 39.81 175 MET A N 1
ATOM 1429 C CA . MET A 1 175 ? 35.681 21.785 -0.869 1.00 39.81 175 MET A CA 1
ATOM 1430 C C . MET A 1 175 ? 37.024 22.219 -0.238 1.00 39.81 175 MET A C 1
ATOM 1432 O O . MET A 1 175 ? 37.189 23.374 0.152 1.00 39.81 175 MET A O 1
ATOM 1436 N N . LYS A 1 176 ? 38.000 21.310 -0.093 1.00 40.62 176 LYS A N 1
ATOM 1437 C CA . LYS A 1 176 ? 39.359 21.664 0.386 1.00 40.62 176 LYS A CA 1
ATOM 1438 C C . LYS A 1 176 ? 40.523 21.195 -0.492 1.00 40.62 176 LYS A C 1
ATOM 1440 O O . LYS A 1 176 ? 41.672 21.327 -0.083 1.00 40.62 176 LYS A O 1
ATOM 1445 N N . HIS A 1 177 ? 40.257 20.725 -1.707 1.00 38.91 177 HIS A N 1
ATOM 1446 C CA . HIS A 1 177 ? 41.309 20.457 -2.687 1.00 38.91 177 HIS A CA 1
ATOM 1447 C C . HIS A 1 177 ? 40.945 21.043 -4.052 1.00 38.91 177 HIS A C 1
ATOM 1449 O O . HIS A 1 177 ? 40.429 20.344 -4.920 1.00 38.91 177 HIS A O 1
ATOM 1455 N N . TYR A 1 178 ? 41.222 22.335 -4.205 1.00 37.62 178 TYR A N 1
ATOM 1456 C CA . TYR A 1 178 ? 41.551 22.979 -5.474 1.00 37.62 178 TYR A CA 1
ATOM 1457 C C . TYR A 1 178 ? 42.752 23.890 -5.242 1.00 37.62 178 TYR A C 1
ATOM 1459 O O . TYR A 1 178 ? 42.792 24.516 -4.157 1.00 37.62 178 TYR A O 1
#

Nearest PDB structures (foldseek):
  3q5f-assembly1_B  TM=4.636E-01  e=2.396E-03  Salmonella enterica subsp. enterica serovar Typhimurium
  3s2w-assembly4_H  TM=4.672E-01  e=1.189E-02  Methanosarcina mazei Go1
  6pco-assembly2_C  TM=4.503E-01  e=1.007E-01  Bordetella bronchiseptica
  4zzl-assembly1_A  TM=4.374E-01  e=1.822E-01  Pseudomonas aeruginosa
  4nb5-assembly1_C  TM=3.867E-01  e=2.929E-01  Mycobacterium tuberculosis H37Rv

Secondary structure (DSSP, 8-state):
--PPP-----HHHHHHHHHHHHTT------HHHHHTTTTTT--HHHHHHHHHHHHS---SSTT--PPPHHHHHHHH---HHHHHHHHHHHHHTTS-EEEP-TT-TTSPPEEE-HHHHHHHHHHHHHHHHHHHHTTSS-HHHHHHHHHHHHHHHHHHHHHHHHHHHHHHHHHTTSTT--

Foldseek 3Di:
DDDDDDDDQPPVLCVVPNDVVSVVPDFDDPVLCVVCCVVLVQDPLLVLLVSLQSVPDPDVDPPDDDDALVVSCVPSVDDSVSNVVSQVVCVVSVQWDWDQDPVDNPDGTDIDRVSVVVVSLVVVLVVVVVCCVVVVDDPVVNVVSVVVVVVVVVVVVVVVVVVVVVVVVVVVVVPPDD

InterPro domains:
  IPR036388 Winged helix-like DNA-binding domain superfamily [G3DSA:1.10.10.10] (15-141)

Radius of gyration: 20.31 Å; Cα contacts (8 Å, |Δi|>4): 120; chains: 1; bounding box: 61×54×48 Å